Protein AF-A0A969BWZ0-F1 (afdb_monomer)

pLDDT: mean 83.87, std 16.16, range [35.38, 98.25]

Secondary structure (DSSP, 8-state):
-----EEE-TTS-EEE-------HHHHHHHHHHHHHHHHHHHHHHHHHHHHHHHHHHHT--HHHHHHHHHT-HHHHHHHHHHHHHHHHHHHHHHHTTSS----HHHHHHHHHHHHHHHHS-GGGHHHHH-TTEEEEEEEEE--SSSSPEEEEEEEETTEEEEE-----HHHHHHHHHHHHHTTT----SSS-EEEEE--SGGGTT-EEEEEETTSSSSSEEEEEE--------

Foldseek 3Di:
DFDWDWDADPVGDTDTDGDDDDPPVVVVVVVVVVVVVVVLLVVLLVQLLVVLVVVLVVDDDPVLVVVLLVVDPVNLVVSLVVSLVSLVVQCVCCVVVNGPHADPVSSVVSSVQNSCLSFNLHLCQVVLVDPFFFKKKWDFDDDPPDPTFIWIWTQGPVGIDTDPTGDDLVSNQVSQQSQCVVVVDHDDAVRQWDWGAGCGHSQHRWIKTKGAPPRDPPGIIMMIGGDDPDPDD

Nearest PDB structures (foldseek):
  8rjf-assembly1_C  TM=7.638E-01  e=3.708E-09  Caulobacter vibrioides NA1000
  3jc8-assembly1_Bf  TM=4.809E-01  e=3.319E-03  Myxococcus xanthus DK 1622

Sequence (233 aa):
MFKDFTQTDCNGHTRAGIVARDDTTSLVLARDARHQEMLRSQDLKDEARRRLSELLQQSQTADEVRALEAGSPETQARVRKQAEGVVKGLQQRGLTGLGPVISDELAEQLVAHVLDWQFGTGPLEPLFRESDVEDIIVNSAASPHSEPQIEVWTYRQSGKRREDIAITPDDVREIVNRNAALQGRALNTTSPLLNAQMRFGQAAGSRINAVLNPACDPEISVTIRIHRPVAAR

Structure (mmCIF, N/CA/C/O backbone):
data_AF-A0A969BWZ0-F1
#
_entry.id   AF-A0A969BWZ0-F1
#
loop_
_atom_site.group_PDB
_atom_site.id
_atom_site.type_symbol
_atom_site.label_atom_id
_atom_site.label_alt_id
_atom_site.label_comp_id
_atom_site.label_asym_id
_atom_site.label_entity_id
_atom_site.label_seq_id
_atom_site.pdbx_PDB_ins_code
_atom_site.Cartn_x
_atom_site.Cartn_y
_atom_site.Cartn_z
_atom_site.occupancy
_atom_site.B_iso_or_equiv
_atom_site.auth_seq_id
_atom_site.auth_comp_id
_atom_site.auth_asym_id
_atom_site.auth_atom_id
_atom_site.pdbx_PDB_model_num
ATOM 1 N N . MET A 1 1 ? -14.639 44.045 -10.680 1.00 42.75 1 MET A N 1
ATOM 2 C CA . MET A 1 1 ? -14.835 45.494 -10.914 1.00 42.75 1 MET A CA 1
ATOM 3 C C . MET A 1 1 ? -13.626 46.000 -11.692 1.00 42.75 1 MET A C 1
ATOM 5 O O . MET A 1 1 ? -12.557 46.142 -11.105 1.00 42.75 1 MET A O 1
ATOM 9 N N . PHE A 1 2 ? -13.765 46.108 -13.014 1.00 35.38 2 PHE A N 1
ATOM 10 C CA . PHE A 1 2 ? -12.701 46.505 -13.944 1.00 35.38 2 PHE A CA 1
ATOM 11 C C . PHE A 1 2 ? -12.453 48.019 -13.837 1.00 35.38 2 PHE A C 1
ATOM 13 O O . PHE A 1 2 ? -13.393 48.770 -13.581 1.00 35.38 2 PHE A O 1
ATOM 20 N N . LYS A 1 3 ? -11.203 48.468 -13.977 1.00 45.81 3 LYS A N 1
ATOM 21 C CA . LYS A 1 3 ? -10.878 49.884 -14.198 1.00 45.81 3 LYS A CA 1
ATOM 22 C C . LYS A 1 3 ? -10.251 49.982 -15.579 1.00 45.81 3 LYS A C 1
ATOM 24 O O . LYS A 1 3 ? -9.190 49.402 -15.790 1.00 45.81 3 LYS A O 1
ATOM 29 N N . ASP A 1 4 ? -10.905 50.704 -16.476 1.00 37.03 4 ASP A N 1
ATOM 30 C CA . ASP A 1 4 ? -10.357 51.005 -17.791 1.00 37.03 4 ASP A CA 1
ATOM 31 C C . ASP A 1 4 ? -9.292 52.095 -17.655 1.00 37.03 4 ASP A C 1
ATOM 33 O O . ASP A 1 4 ? -9.500 53.102 -16.971 1.00 37.03 4 ASP A O 1
ATOM 37 N N . PHE A 1 5 ? -8.142 51.894 -18.295 1.00 48.16 5 PHE A N 1
ATOM 38 C CA . PHE A 1 5 ? -7.135 52.935 -18.451 1.00 48.16 5 PHE A CA 1
ATOM 39 C C . PHE A 1 5 ? -6.790 53.067 -19.931 1.00 48.16 5 PHE A C 1
ATOM 41 O O . PHE A 1 5 ? -6.429 52.092 -20.590 1.00 48.16 5 PHE A O 1
ATOM 48 N N . THR A 1 6 ? -6.920 54.279 -20.460 1.00 44.25 6 THR A N 1
ATOM 49 C CA . THR A 1 6 ? -6.548 54.612 -21.835 1.00 44.25 6 THR A CA 1
ATOM 50 C C . THR A 1 6 ? -5.229 55.365 -21.811 1.00 44.25 6 THR A C 1
ATOM 52 O O . THR A 1 6 ? -5.152 56.447 -21.229 1.00 44.25 6 THR A O 1
ATOM 55 N N . GLN A 1 7 ? -4.199 54.813 -22.448 1.00 51.31 7 GLN A N 1
ATOM 56 C CA . GLN A 1 7 ? -2.945 55.519 -22.690 1.00 51.31 7 GLN A CA 1
ATOM 57 C C . GLN A 1 7 ? -2.830 55.801 -24.190 1.00 51.31 7 GLN A C 1
ATOM 59 O O . GLN A 1 7 ? -2.996 54.900 -25.015 1.00 51.31 7 GLN A O 1
ATOM 64 N N . THR A 1 8 ? -2.600 57.067 -24.528 1.00 45.88 8 THR A N 1
ATOM 65 C CA . THR A 1 8 ? -2.415 57.532 -25.907 1.00 45.88 8 THR A CA 1
ATOM 66 C C . THR A 1 8 ? -0.926 57.739 -26.138 1.00 45.88 8 THR A C 1
ATOM 68 O O . THR A 1 8 ? -0.270 58.406 -25.335 1.00 45.88 8 THR A O 1
ATOM 71 N N . ASP A 1 9 ? -0.386 57.148 -27.201 1.00 50.44 9 ASP A N 1
ATOM 72 C CA . ASP A 1 9 ? 1.004 57.372 -27.592 1.00 50.44 9 ASP A CA 1
ATOM 73 C C . ASP A 1 9 ? 1.180 58.697 -28.359 1.00 50.44 9 ASP A C 1
ATOM 75 O O . ASP A 1 9 ? 0.221 59.356 -28.765 1.00 50.44 9 ASP A O 1
ATOM 79 N N . CYS A 1 10 ? 2.432 59.115 -28.547 1.00 50.84 10 CYS A N 1
ATOM 80 C CA . CYS A 1 10 ? 2.803 60.376 -29.198 1.00 50.84 10 CYS A CA 1
ATOM 81 C C . CYS A 1 10 ? 2.440 60.460 -30.696 1.00 50.84 10 CYS A C 1
ATOM 83 O O . CYS A 1 10 ? 2.619 61.522 -31.290 1.00 50.84 10 CYS A O 1
ATOM 85 N N . ASN A 1 11 ? 1.883 59.392 -31.280 1.00 48.88 11 ASN A N 1
ATOM 86 C CA . ASN A 1 11 ? 1.368 59.347 -32.651 1.00 48.88 11 ASN A CA 1
ATOM 87 C C . ASN A 1 11 ? -0.174 59.333 -32.713 1.00 48.88 11 ASN A C 1
ATOM 89 O O . ASN A 1 11 ? -0.743 59.208 -33.795 1.00 48.88 11 ASN A O 1
ATOM 93 N N . GLY A 1 12 ? -0.861 59.496 -31.576 1.00 44.53 12 GLY A N 1
ATOM 94 C CA . GLY A 1 12 ? -2.318 59.629 -31.515 1.00 44.53 12 GLY A CA 1
ATOM 95 C C . GLY A 1 12 ? -3.088 58.307 -31.564 1.00 44.53 12 GLY A C 1
ATOM 96 O O . GLY A 1 12 ? -4.301 58.325 -31.773 1.00 44.53 12 GLY A O 1
ATOM 97 N N . HIS A 1 13 ? -2.433 57.162 -31.354 1.00 41.16 13 HIS A N 1
ATOM 98 C CA . HIS A 1 13 ? -3.107 55.869 -31.289 1.00 41.16 13 HIS A CA 1
ATOM 99 C C . HIS A 1 13 ? -3.436 55.499 -29.834 1.00 41.16 13 HIS A C 1
ATOM 101 O O . HIS A 1 13 ? -2.567 55.448 -28.963 1.00 41.16 13 HIS A O 1
ATOM 107 N N . THR A 1 14 ? -4.712 55.221 -29.555 1.00 41.03 14 THR A N 1
ATOM 108 C CA . THR A 1 14 ? -5.175 54.743 -28.242 1.00 41.03 14 THR A CA 1
ATOM 109 C C . THR A 1 14 ? -5.304 53.219 -28.269 1.00 41.03 14 THR A C 1
ATOM 111 O O . THR A 1 14 ? -6.103 52.677 -29.033 1.00 41.03 14 THR A O 1
ATOM 114 N N . ARG A 1 15 ? -4.544 52.506 -27.427 1.00 44.62 15 ARG A N 1
ATOM 115 C CA . ARG A 1 15 ? -4.733 51.064 -27.181 1.00 44.62 15 ARG A CA 1
ATOM 116 C C . ARG A 1 15 ? -5.380 50.859 -25.813 1.00 44.62 15 ARG A C 1
ATOM 118 O O . ARG A 1 15 ? -4.826 51.272 -24.800 1.00 44.62 15 ARG A O 1
ATOM 125 N N . ALA A 1 16 ? -6.538 50.201 -25.787 1.00 42.34 16 ALA A N 1
ATOM 126 C CA . ALA A 1 16 ? -7.160 49.734 -24.552 1.00 42.34 16 ALA A CA 1
ATOM 127 C C . ALA A 1 16 ? -6.459 48.444 -24.097 1.00 42.34 16 ALA A C 1
ATOM 129 O O . ALA A 1 16 ? -6.555 47.412 -24.760 1.00 42.34 16 ALA A O 1
ATOM 130 N N . GLY A 1 17 ? -5.712 48.514 -22.996 1.00 43.66 17 GLY A N 1
ATOM 131 C CA . GLY A 1 17 ? -5.130 47.345 -22.343 1.00 43.66 17 GLY A CA 1
ATOM 132 C C . GLY A 1 17 ? -6.022 46.884 -21.196 1.00 43.66 17 GLY A C 1
ATOM 133 O O . GLY A 1 17 ? -6.263 47.646 -20.264 1.00 43.66 17 GLY A O 1
ATOM 134 N N . ILE A 1 18 ? -6.492 45.637 -21.244 1.00 46.12 18 ILE A N 1
ATOM 135 C CA . ILE A 1 18 ? -7.135 44.979 -20.102 1.00 46.12 18 ILE A CA 1
ATOM 136 C C . ILE A 1 18 ? -6.024 44.295 -19.303 1.00 46.12 18 ILE A C 1
ATOM 138 O O . ILE A 1 18 ? -5.436 43.322 -19.771 1.00 46.12 18 ILE A O 1
ATOM 142 N N . VAL A 1 19 ? -5.721 44.793 -18.103 1.00 45.88 19 VAL A N 1
ATOM 143 C CA . VAL A 1 19 ? -4.878 44.064 -17.145 1.00 45.88 19 VAL A CA 1
ATOM 144 C C . VAL A 1 19 ? -5.779 43.076 -16.406 1.00 45.88 19 VAL A C 1
ATOM 146 O O . VAL A 1 19 ? -6.652 43.483 -15.635 1.00 45.88 19 VAL A O 1
ATOM 149 N N . ALA A 1 20 ? -5.601 41.779 -16.667 1.00 44.78 20 ALA A N 1
ATOM 150 C CA . ALA A 1 20 ? -6.205 40.724 -15.860 1.00 44.78 20 ALA A CA 1
ATOM 151 C C . ALA A 1 20 ? -5.699 40.867 -14.415 1.00 44.78 20 ALA A C 1
ATOM 153 O O . ALA A 1 20 ? -4.496 40.966 -14.189 1.00 44.78 20 ALA A O 1
ATOM 154 N N . ARG A 1 21 ? -6.612 40.937 -13.439 1.00 49.28 21 ARG A N 1
ATOM 155 C CA . ARG A 1 21 ? -6.234 40.873 -12.021 1.00 49.28 21 ARG A CA 1
ATOM 156 C C . ARG A 1 21 ? -5.670 39.483 -11.728 1.00 49.28 21 ARG A C 1
ATOM 158 O O . ARG A 1 21 ? -6.202 38.500 -12.228 1.00 49.28 21 ARG A O 1
ATOM 165 N N . ASP A 1 22 ? -4.610 39.443 -10.931 1.00 49.38 22 ASP A N 1
ATOM 166 C CA . ASP A 1 22 ? -3.853 38.251 -10.549 1.00 49.38 22 ASP A CA 1
ATOM 167 C C . ASP A 1 22 ? -4.728 37.140 -9.927 1.00 49.38 22 ASP A C 1
ATOM 169 O O . ASP A 1 22 ? -4.946 37.093 -8.717 1.00 49.38 22 ASP A O 1
ATOM 173 N N . ASP A 1 23 ? -5.191 36.197 -10.752 1.00 54.78 23 ASP A N 1
ATOM 174 C CA . ASP A 1 23 ? -5.847 34.952 -10.312 1.00 54.78 23 ASP A CA 1
ATOM 175 C C . ASP A 1 23 ? -4.840 33.928 -9.738 1.00 54.78 23 ASP A C 1
ATOM 177 O O . ASP A 1 23 ? -5.221 32.938 -9.106 1.00 54.78 23 ASP A O 1
ATOM 181 N N . THR A 1 24 ? -3.536 34.164 -9.904 1.00 55.81 24 THR A N 1
ATOM 182 C CA . THR A 1 24 ? -2.443 33.263 -9.502 1.00 55.81 24 THR A CA 1
ATOM 183 C C . THR A 1 24 ? -2.357 33.050 -7.992 1.00 55.81 24 THR A C 1
ATOM 185 O O . THR A 1 24 ? -2.138 31.923 -7.552 1.00 55.81 24 THR A O 1
ATOM 188 N N . THR A 1 25 ? -2.599 34.077 -7.173 1.00 57.62 25 THR A N 1
ATOM 189 C CA . THR A 1 25 ? -2.553 33.954 -5.703 1.00 57.62 25 THR A CA 1
ATOM 190 C C . THR A 1 25 ? -3.647 33.028 -5.169 1.00 57.62 25 THR A C 1
ATOM 192 O O . THR A 1 25 ? -3.403 32.245 -4.254 1.00 57.62 25 THR A O 1
ATOM 195 N N . SER A 1 26 ? -4.841 33.065 -5.767 1.00 62.47 26 SER A N 1
ATOM 196 C CA . SER A 1 26 ? -5.963 32.214 -5.350 1.00 62.47 26 SER A CA 1
ATOM 197 C C . SER A 1 26 ? -5.712 30.729 -5.644 1.00 62.47 26 SER A C 1
ATOM 199 O O . SER A 1 26 ? -6.019 29.868 -4.818 1.00 62.47 26 SER A O 1
ATOM 201 N N . LEU A 1 27 ? -5.070 30.431 -6.778 1.00 61.34 27 LEU A N 1
ATOM 202 C CA . LEU A 1 27 ? -4.704 29.073 -7.184 1.00 61.34 27 LEU A CA 1
ATOM 203 C C . LEU A 1 27 ? -3.576 28.492 -6.323 1.00 61.34 27 LEU A C 1
ATOM 205 O O . LEU A 1 27 ? -3.624 27.311 -5.978 1.00 61.34 27 LEU A O 1
ATOM 209 N N . VAL A 1 28 ? -2.589 29.311 -5.949 1.00 64.25 28 VAL A N 1
ATOM 210 C CA . VAL A 1 28 ? -1.483 28.894 -5.070 1.00 64.25 28 VAL A CA 1
ATOM 211 C C . VAL A 1 28 ? -1.999 28.582 -3.665 1.00 64.25 28 VAL A C 1
ATOM 213 O O . VAL A 1 28 ? -1.764 27.486 -3.171 1.00 64.25 28 VAL A O 1
ATOM 216 N N . LEU A 1 29 ? -2.808 29.463 -3.067 1.00 66.75 29 LEU A N 1
ATOM 217 C CA . LEU A 1 29 ? -3.381 29.229 -1.734 1.00 66.75 29 LEU A CA 1
ATOM 218 C C . LEU A 1 29 ? -4.291 27.991 -1.689 1.00 66.75 29 LEU A C 1
ATOM 220 O O . LEU A 1 29 ? -4.246 27.220 -0.731 1.00 66.75 29 LEU A O 1
ATOM 224 N N . ALA A 1 30 ? -5.099 27.766 -2.731 1.00 67.75 30 ALA A N 1
ATOM 225 C CA . ALA A 1 30 ? -5.943 26.575 -2.827 1.00 67.75 30 ALA A CA 1
ATOM 226 C C . ALA A 1 30 ? -5.118 25.284 -2.971 1.00 67.75 30 ALA A C 1
ATOM 228 O O . ALA A 1 30 ? -5.479 24.248 -2.408 1.00 67.75 30 ALA A O 1
ATOM 229 N N . ARG A 1 31 ? -4.004 25.339 -3.712 1.00 65.88 31 ARG A N 1
ATOM 230 C CA . ARG A 1 31 ? -3.056 24.227 -3.839 1.00 65.88 31 ARG A CA 1
ATOM 231 C C . ARG A 1 31 ? -2.371 23.932 -2.504 1.00 65.88 31 ARG A C 1
ATOM 233 O O . ARG A 1 31 ? -2.306 22.767 -2.122 1.00 65.88 31 ARG A O 1
ATOM 240 N N . ASP A 1 32 ? -1.924 24.959 -1.792 1.00 68.25 32 ASP A N 1
ATOM 241 C CA . ASP A 1 32 ? -1.241 24.811 -0.505 1.00 68.25 32 ASP A CA 1
ATOM 242 C C . ASP A 1 32 ? -2.178 24.242 0.566 1.00 68.25 32 ASP A C 1
ATOM 244 O O . ASP A 1 32 ? -1.797 23.329 1.294 1.00 68.25 32 ASP A O 1
ATOM 248 N N . ALA A 1 33 ? -3.435 24.693 0.611 1.00 74.00 33 ALA A N 1
ATOM 249 C CA . ALA A 1 33 ? -4.439 24.152 1.527 1.00 74.00 33 ALA A CA 1
ATOM 250 C C . ALA A 1 33 ? -4.738 22.668 1.254 1.00 74.00 33 ALA A C 1
ATOM 252 O O . ALA A 1 33 ? -4.783 21.869 2.186 1.00 74.00 33 ALA A O 1
ATOM 253 N N . ARG A 1 34 ? -4.889 22.274 -0.020 1.00 71.31 34 ARG A N 1
ATOM 254 C CA . ARG A 1 34 ? -5.073 20.859 -0.398 1.00 71.31 34 ARG A CA 1
ATOM 255 C C . ARG A 1 34 ? -3.865 20.009 -0.030 1.00 71.31 34 ARG A C 1
ATOM 257 O O . ARG A 1 34 ? -4.035 18.899 0.458 1.00 71.31 34 ARG A O 1
ATOM 264 N N . HIS A 1 35 ? -2.661 20.531 -0.248 1.00 72.00 35 HIS A N 1
ATOM 265 C CA . HIS A 1 35 ? -1.431 19.845 0.124 1.00 72.00 35 HIS A CA 1
ATOM 266 C C . HIS A 1 35 ? -1.335 19.659 1.644 1.00 72.00 35 HIS A C 1
ATOM 268 O O . HIS A 1 35 ? -1.034 18.566 2.109 1.00 72.00 35 HIS A O 1
ATOM 274 N N . GLN A 1 36 ? -1.665 20.685 2.433 1.00 72.88 36 GLN A N 1
ATOM 275 C CA . GLN A 1 36 ? -1.708 20.578 3.894 1.00 72.88 36 GLN A CA 1
ATOM 276 C C . GLN A 1 36 ? -2.756 19.573 4.380 1.00 72.88 36 GLN A C 1
ATOM 278 O O . GLN A 1 36 ? -2.488 18.810 5.304 1.00 72.88 36 GLN A O 1
ATOM 283 N N . GLU A 1 37 ? -3.935 19.551 3.761 1.00 77.94 37 GLU A N 1
ATOM 284 C CA . GLU A 1 37 ? -4.985 18.585 4.088 1.00 77.94 37 GLU A CA 1
ATOM 285 C C . GLU A 1 37 ? -4.547 17.148 3.768 1.00 77.94 37 GLU A C 1
ATOM 287 O O . GLU A 1 37 ? -4.742 16.235 4.570 1.00 77.94 37 GLU A O 1
ATOM 292 N N . MET A 1 38 ? -3.882 16.956 2.627 1.00 74.50 38 MET A N 1
ATOM 293 C CA . MET A 1 38 ? -3.310 15.673 2.222 1.00 74.50 38 MET A CA 1
ATOM 294 C C . MET A 1 38 ? -2.243 15.191 3.209 1.00 74.50 38 MET A C 1
ATOM 296 O O . MET A 1 38 ? -2.304 14.042 3.641 1.00 74.50 38 MET A O 1
ATOM 300 N N . LEU A 1 39 ? -1.318 16.068 3.613 1.00 77.31 39 LEU A N 1
ATOM 301 C CA . LEU A 1 39 ? -0.299 15.749 4.617 1.00 77.31 39 LEU A CA 1
ATOM 302 C C . LEU A 1 39 ? -0.936 15.344 5.951 1.00 77.31 39 LEU A C 1
ATOM 304 O O . LEU A 1 39 ? -0.593 14.303 6.496 1.00 77.31 39 LEU A O 1
ATOM 308 N N . ARG A 1 40 ? -1.941 16.091 6.431 1.00 83.06 40 ARG A N 1
ATOM 309 C CA . ARG A 1 40 ? -2.673 15.737 7.662 1.00 83.06 40 ARG A CA 1
ATOM 310 C C . ARG A 1 40 ? -3.366 14.382 7.563 1.00 83.06 40 ARG A C 1
ATOM 312 O O . ARG A 1 40 ? -3.352 13.613 8.522 1.00 83.06 40 ARG A O 1
ATOM 319 N N . SER A 1 41 ? -3.995 14.095 6.422 1.00 84.56 41 SER A N 1
ATOM 320 C CA . SER A 1 41 ? -4.630 12.797 6.176 1.00 84.56 41 SER A CA 1
ATOM 321 C C . SER A 1 41 ? -3.601 11.668 6.197 1.00 84.56 41 SER A C 1
ATOM 323 O O . SER A 1 41 ? -3.870 10.603 6.755 1.00 84.56 41 SER A O 1
ATOM 325 N N . GLN A 1 42 ? -2.417 11.907 5.632 1.00 84.88 42 GLN A N 1
ATOM 326 C CA . GLN A 1 42 ? -1.334 10.935 5.607 1.00 84.88 42 GLN A CA 1
ATOM 327 C C . GLN A 1 42 ? -0.750 10.687 7.003 1.00 84.88 42 GLN A C 1
ATOM 329 O O . GLN A 1 42 ? -0.673 9.536 7.424 1.00 84.88 42 GLN A O 1
ATOM 334 N N . ASP A 1 43 ? -0.476 11.742 7.772 1.00 88.94 43 ASP A N 1
ATOM 33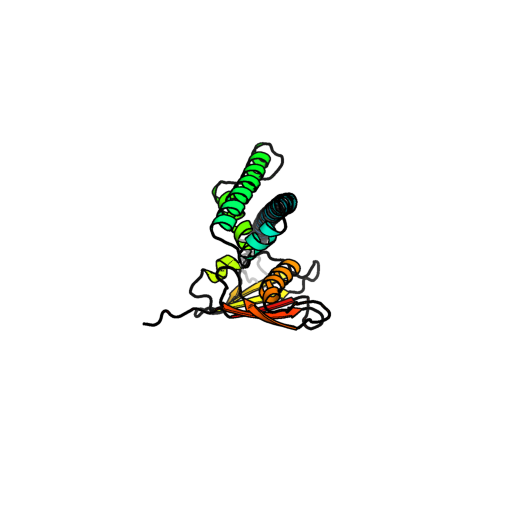5 C CA . ASP A 1 43 ? 0.017 11.630 9.151 1.00 88.94 43 ASP A CA 1
ATOM 336 C C . ASP A 1 43 ? -0.927 10.793 10.031 1.00 88.94 43 ASP A C 1
ATOM 338 O O . ASP A 1 43 ? -0.491 9.993 10.864 1.00 88.94 43 ASP A O 1
ATOM 342 N N . LEU A 1 44 ? -2.241 10.951 9.834 1.00 90.94 44 LEU A N 1
ATOM 343 C CA . LEU A 1 44 ? -3.257 10.169 10.539 1.00 90.94 44 LEU A CA 1
ATOM 344 C C . LEU A 1 44 ? -3.240 8.690 10.147 1.00 90.94 44 LEU A C 1
ATOM 346 O O . LEU A 1 44 ? -3.365 7.829 11.022 1.00 90.94 44 LEU A O 1
ATOM 350 N N . LYS A 1 45 ? -3.090 8.391 8.854 1.00 91.75 45 LYS A N 1
ATOM 351 C CA . LYS A 1 45 ? -2.971 7.018 8.343 1.00 91.75 45 LYS A CA 1
ATOM 352 C C . LYS A 1 45 ? -1.730 6.330 8.905 1.00 91.75 45 LYS A C 1
ATOM 354 O O . LYS A 1 45 ? -1.835 5.209 9.407 1.00 91.75 45 LYS A O 1
ATOM 359 N N . ASP A 1 46 ? -0.598 7.026 8.905 1.00 91.06 46 ASP A N 1
ATOM 360 C CA . ASP A 1 46 ? 0.675 6.504 9.400 1.00 91.06 46 ASP A CA 1
ATOM 361 C C . ASP A 1 46 ? 0.651 6.281 10.919 1.00 91.06 46 ASP A C 1
ATOM 363 O O . ASP A 1 46 ? 1.096 5.238 11.404 1.00 91.06 46 ASP A O 1
ATOM 367 N N . GLU A 1 47 ? 0.054 7.199 11.687 1.00 92.94 47 GLU A N 1
ATOM 368 C CA . GLU A 1 47 ? -0.167 7.020 13.129 1.00 92.94 47 GLU A CA 1
ATOM 369 C C . GLU A 1 47 ? -1.104 5.839 13.426 1.00 92.94 47 GLU A C 1
ATOM 371 O O . GLU A 1 47 ? -0.822 5.037 14.322 1.00 92.94 47 GLU A O 1
ATOM 376 N N . ALA A 1 48 ? -2.207 5.694 12.683 1.00 92.31 48 ALA A N 1
ATOM 377 C CA . ALA A 1 48 ? -3.136 4.578 12.860 1.00 92.31 48 ALA A CA 1
ATOM 378 C C . ALA A 1 48 ? -2.464 3.228 12.554 1.00 92.31 48 ALA A C 1
ATOM 380 O O . ALA A 1 48 ? -2.598 2.281 13.336 1.00 92.31 48 ALA A O 1
ATOM 381 N N . ARG A 1 49 ? -1.686 3.156 11.465 1.00 93.31 49 ARG A N 1
ATOM 382 C CA . ARG A 1 49 ? -0.890 1.978 11.094 1.00 93.31 49 ARG A CA 1
ATOM 383 C C . ARG A 1 49 ? 0.127 1.633 12.176 1.00 93.31 49 ARG A C 1
ATOM 385 O O . ARG A 1 49 ? 0.160 0.489 12.619 1.00 93.31 49 ARG A O 1
ATOM 392 N N . ARG A 1 50 ? 0.929 2.604 12.627 1.00 93.31 50 ARG A N 1
ATOM 393 C CA . ARG A 1 50 ? 1.948 2.403 13.672 1.00 93.31 50 ARG A CA 1
ATOM 394 C C . ARG A 1 50 ? 1.334 1.823 14.945 1.00 93.31 50 ARG A C 1
ATOM 396 O O . ARG A 1 50 ? 1.805 0.800 15.434 1.00 93.31 50 ARG A O 1
ATOM 403 N N . ARG A 1 51 ? 0.245 2.420 15.435 1.00 93.12 51 ARG A N 1
ATOM 404 C CA . ARG A 1 51 ? -0.446 1.952 16.646 1.00 93.12 51 ARG A CA 1
ATOM 405 C C . ARG A 1 51 ? -1.003 0.543 16.508 1.00 93.12 51 ARG A C 1
ATOM 407 O O . ARG A 1 51 ? -0.900 -0.234 17.455 1.00 93.12 51 ARG A O 1
ATOM 414 N N . LEU A 1 52 ? -1.601 0.198 15.363 1.00 91.56 52 LEU A N 1
ATOM 415 C CA . LEU A 1 52 ? -2.069 -1.173 15.167 1.00 91.56 52 LEU A CA 1
ATOM 416 C C . LEU A 1 52 ? -0.889 -2.148 15.163 1.00 91.56 52 LEU A C 1
ATOM 418 O O . LEU A 1 52 ? -0.959 -3.164 15.846 1.00 91.56 52 LEU A O 1
ATOM 422 N N . SER A 1 53 ? 0.190 -1.833 14.445 1.00 89.75 53 SER A N 1
ATOM 423 C CA . SER A 1 53 ? 1.393 -2.670 14.411 1.00 89.75 53 SER A CA 1
ATOM 424 C C . SER A 1 53 ? 1.958 -2.915 15.812 1.00 89.75 53 SER A C 1
ATOM 426 O O . SER A 1 53 ? 2.263 -4.056 16.149 1.00 89.75 53 SER A O 1
ATOM 428 N N . GLU A 1 54 ? 2.031 -1.883 16.656 1.00 90.81 54 GLU A N 1
ATOM 429 C CA . GLU A 1 54 ? 2.468 -1.999 18.055 1.00 90.81 54 GLU A CA 1
ATOM 430 C C . GLU A 1 54 ? 1.547 -2.913 18.879 1.00 90.81 54 GLU A C 1
ATOM 432 O O . GLU A 1 54 ? 2.025 -3.806 19.580 1.00 90.81 54 GLU A O 1
ATOM 437 N N . LEU A 1 55 ? 0.225 -2.739 18.770 1.00 88.50 55 LEU A N 1
ATOM 438 C CA . LEU A 1 55 ? -0.748 -3.589 19.469 1.00 88.50 55 LEU A CA 1
ATOM 439 C C . LEU A 1 55 ? -0.675 -5.046 19.019 1.00 88.50 55 LEU A C 1
ATOM 441 O O . LEU A 1 55 ? -0.790 -5.963 19.839 1.00 88.50 55 LEU A O 1
ATOM 445 N N . LEU A 1 56 ? -0.499 -5.259 17.715 1.00 87.00 56 LEU A N 1
ATOM 446 C CA . LEU A 1 56 ? -0.350 -6.585 17.151 1.00 87.00 56 LEU A CA 1
ATOM 447 C C . LEU A 1 56 ? 0.919 -7.227 17.692 1.00 87.00 56 LEU A C 1
ATOM 449 O O . LEU A 1 56 ? 0.802 -8.312 18.238 1.00 87.00 56 LEU A O 1
ATOM 453 N N . GLN A 1 57 ? 2.076 -6.560 17.638 1.00 84.50 57 GLN A N 1
ATOM 454 C CA . GLN A 1 57 ? 3.358 -7.084 18.134 1.00 84.50 57 GLN A CA 1
ATOM 455 C C . GLN A 1 57 ? 3.324 -7.478 19.615 1.00 84.50 57 GLN A C 1
ATOM 457 O O . GLN A 1 57 ? 3.876 -8.510 19.985 1.00 84.50 57 GLN A O 1
ATOM 462 N N . GLN A 1 58 ? 2.651 -6.694 20.460 1.00 82.56 58 GLN A N 1
ATOM 463 C CA . GLN A 1 58 ? 2.535 -6.976 21.897 1.00 82.56 58 GLN A CA 1
ATOM 464 C C . GLN A 1 58 ? 1.720 -8.238 22.209 1.00 82.56 58 GLN A C 1
ATOM 466 O O . GLN A 1 58 ? 1.834 -8.784 23.304 1.00 82.56 58 GLN A O 1
ATOM 471 N N . SER A 1 59 ? 0.896 -8.693 21.264 1.00 69.00 59 SER A N 1
ATOM 472 C CA . SER A 1 59 ? -0.096 -9.739 21.499 1.00 69.00 59 SER A CA 1
ATOM 473 C C . SER A 1 59 ? 0.262 -11.098 20.890 1.00 69.00 59 SER A C 1
ATOM 475 O O . SER A 1 59 ? -0.543 -12.002 21.049 1.00 69.00 59 SER A O 1
ATOM 477 N N . GLN A 1 60 ? 1.391 -11.271 20.177 1.00 72.44 60 GLN A N 1
ATOM 478 C CA . GLN A 1 60 ? 1.587 -12.469 19.333 1.00 72.44 60 GLN A CA 1
ATOM 479 C C . GLN A 1 60 ? 2.370 -13.597 20.005 1.00 72.44 60 GLN A C 1
ATOM 481 O O . GLN A 1 60 ? 3.560 -13.488 20.303 1.00 72.44 60 GLN A O 1
ATOM 486 N N . THR A 1 61 ? 1.713 -14.745 20.106 1.00 73.81 61 THR A N 1
ATOM 487 C CA . THR A 1 61 ? 2.345 -16.070 20.133 1.00 73.81 61 THR A CA 1
ATOM 488 C C . THR A 1 61 ? 2.677 -16.549 18.709 1.00 73.81 61 THR A C 1
ATOM 490 O O . THR A 1 61 ? 2.128 -16.040 17.733 1.00 73.81 61 THR A O 1
ATOM 493 N N . ALA A 1 62 ? 3.560 -17.547 18.550 1.00 69.75 62 ALA A N 1
ATOM 494 C CA . ALA A 1 62 ? 3.973 -18.053 17.228 1.00 69.75 62 ALA A CA 1
ATOM 495 C C . ALA A 1 62 ? 2.798 -18.532 16.345 1.00 69.75 62 ALA A C 1
ATOM 497 O O . ALA A 1 62 ? 2.821 -18.354 15.125 1.00 69.75 62 ALA A O 1
ATOM 498 N N . ASP A 1 63 ? 1.756 -19.099 16.957 1.00 67.75 63 ASP A N 1
ATOM 499 C CA . ASP A 1 63 ? 0.551 -19.549 16.253 1.00 67.75 63 ASP A CA 1
ATOM 500 C C . ASP A 1 63 ? -0.293 -18.373 15.743 1.00 67.75 63 ASP A C 1
ATOM 502 O O . ASP A 1 63 ? -0.900 -18.448 14.674 1.00 67.75 63 ASP A O 1
ATOM 506 N N . GLU A 1 64 ? -0.287 -17.248 16.457 1.00 72.94 64 GLU A N 1
ATOM 507 C CA . GLU A 1 64 ? -1.000 -16.045 16.035 1.00 72.94 64 GLU A CA 1
ATOM 508 C C . GLU A 1 64 ? -0.307 -15.335 14.883 1.00 72.94 64 GLU A C 1
ATOM 510 O O . GLU A 1 64 ? -1.002 -14.813 14.011 1.00 72.94 64 GLU A O 1
ATOM 515 N N . VAL A 1 65 ? 1.028 -15.373 14.830 1.00 74.62 65 VAL A N 1
ATOM 516 C CA . VAL A 1 65 ? 1.786 -14.893 13.665 1.00 74.62 65 VAL A CA 1
ATOM 517 C C . VAL A 1 65 ? 1.346 -15.651 12.415 1.00 74.62 65 VAL A C 1
ATOM 519 O O . VAL A 1 65 ? 0.950 -15.039 11.426 1.00 74.62 65 VAL A O 1
ATOM 522 N N . ARG A 1 66 ? 1.298 -16.988 12.481 1.00 71.56 66 ARG A N 1
ATOM 523 C CA . ARG A 1 66 ? 0.833 -17.813 11.355 1.00 71.56 66 ARG A CA 1
ATOM 524 C C . ARG A 1 66 ? -0.624 -17.549 10.992 1.00 71.56 66 ARG A C 1
ATOM 526 O O . ARG A 1 66 ? -0.963 -17.522 9.813 1.00 71.56 66 ARG A O 1
ATOM 533 N N . ALA A 1 67 ? -1.498 -17.359 11.979 1.00 75.00 67 ALA A N 1
ATOM 534 C CA . ALA A 1 67 ? -2.904 -17.050 11.722 1.00 75.00 67 ALA A CA 1
ATOM 535 C C . ALA A 1 67 ? -3.079 -15.686 11.028 1.00 75.00 67 ALA A C 1
ATOM 537 O O . ALA A 1 67 ? -3.929 -15.547 10.147 1.00 75.00 67 ALA A O 1
ATOM 538 N N . LEU A 1 68 ? -2.261 -14.694 11.398 1.00 76.81 68 LEU A N 1
ATOM 539 C CA . LEU A 1 68 ? -2.209 -13.383 10.746 1.00 76.81 68 LEU A CA 1
ATOM 540 C C . LEU A 1 68 ? -1.727 -13.493 9.302 1.00 76.81 68 LEU A C 1
ATOM 542 O O . LEU A 1 68 ? -2.359 -12.921 8.417 1.00 76.81 68 LEU A O 1
ATOM 546 N N . GLU A 1 69 ? -0.677 -14.275 9.054 1.00 75.31 69 GLU A N 1
ATOM 547 C CA . GLU A 1 69 ? -0.167 -14.546 7.704 1.00 75.31 69 GLU A CA 1
ATOM 548 C C . GLU A 1 69 ? -1.195 -15.272 6.827 1.00 75.31 69 GLU A C 1
ATOM 550 O O . GLU A 1 69 ? -1.335 -14.962 5.645 1.00 75.31 69 GLU A O 1
ATOM 555 N N . ALA A 1 70 ? -1.940 -16.219 7.405 1.00 76.69 70 ALA A N 1
ATOM 556 C CA . ALA A 1 70 ? -2.994 -16.948 6.707 1.00 76.69 70 ALA A CA 1
ATOM 557 C C . ALA A 1 70 ? -4.236 -16.084 6.427 1.00 76.69 70 ALA A C 1
ATOM 559 O O . ALA A 1 70 ? -5.016 -16.409 5.532 1.00 76.69 70 ALA A O 1
ATOM 560 N N . GLY A 1 71 ? -4.443 -15.005 7.190 1.00 79.12 71 GLY A N 1
ATOM 561 C CA . GLY A 1 71 ? -5.525 -14.049 6.966 1.00 79.12 71 GLY A CA 1
ATOM 562 C C . GLY A 1 71 ? -6.925 -14.660 7.066 1.00 79.12 71 GLY A C 1
ATOM 563 O O . GLY A 1 71 ? -7.803 -14.276 6.295 1.00 79.12 71 GLY A O 1
ATOM 564 N N . SER A 1 72 ? -7.147 -15.612 7.982 1.00 84.69 72 SER A N 1
ATOM 565 C CA . SER A 1 72 ? -8.458 -16.261 8.146 1.00 84.69 72 SER A CA 1
ATOM 566 C C . SER A 1 72 ? -9.577 -15.239 8.438 1.00 84.69 72 SER A C 1
ATOM 568 O O . SER A 1 72 ? -9.293 -14.193 9.032 1.00 84.69 72 SER A O 1
ATOM 570 N N . PRO A 1 73 ? -10.853 -15.512 8.091 1.00 86.69 73 PRO A N 1
ATOM 571 C CA . PRO A 1 73 ? -11.957 -14.586 8.368 1.00 86.69 73 PRO A CA 1
ATOM 572 C C . PRO A 1 73 ? -12.064 -14.182 9.847 1.00 86.69 73 PRO A C 1
ATOM 574 O O . PRO A 1 73 ? -12.317 -13.020 10.159 1.00 86.69 73 PRO A O 1
ATOM 577 N N . GLU A 1 74 ? -11.806 -15.117 10.763 1.00 87.62 74 GLU A N 1
ATOM 578 C CA . GLU A 1 74 ? -11.791 -14.858 12.207 1.00 87.62 74 GLU A CA 1
ATOM 579 C C . GLU A 1 74 ? -10.640 -13.927 12.602 1.00 87.62 74 GLU A C 1
ATOM 581 O O . GLU A 1 74 ? -10.830 -12.966 13.354 1.00 87.62 74 GLU A O 1
ATOM 586 N N . THR A 1 75 ? -9.446 -14.163 12.051 1.00 88.00 75 THR A N 1
ATOM 587 C CA . THR A 1 75 ? -8.284 -13.299 12.273 1.00 88.00 75 THR A CA 1
ATOM 588 C C . THR A 1 75 ? -8.530 -11.893 11.736 1.00 88.00 75 THR A C 1
ATOM 590 O O . THR A 1 75 ? -8.257 -10.922 12.439 1.00 88.00 75 THR A O 1
ATOM 593 N N . GLN A 1 76 ? -9.100 -11.764 10.537 1.00 88.94 76 GLN A N 1
ATOM 594 C CA . GLN A 1 76 ? -9.448 -10.467 9.958 1.00 88.94 76 GLN A CA 1
ATOM 595 C C . GLN A 1 76 ? -10.478 -9.720 10.812 1.00 88.94 76 GLN A C 1
ATOM 597 O O . GLN A 1 76 ? -10.312 -8.528 11.062 1.00 88.94 76 GLN A O 1
ATOM 602 N N . ALA A 1 77 ? -11.510 -10.407 11.313 1.00 90.69 77 ALA A N 1
ATOM 603 C CA . ALA A 1 77 ? -12.507 -9.810 12.202 1.00 90.69 77 ALA A CA 1
ATOM 604 C C . ALA A 1 77 ? -11.890 -9.330 13.528 1.00 90.69 77 ALA A C 1
ATOM 606 O O . ALA A 1 77 ? -12.204 -8.238 14.007 1.00 90.69 77 ALA A O 1
ATOM 607 N N . ARG A 1 78 ? -10.966 -10.110 14.103 1.00 91.06 78 ARG A N 1
ATOM 608 C CA . ARG A 1 78 ? -10.228 -9.730 15.316 1.00 91.06 78 ARG A CA 1
ATOM 609 C C . ARG A 1 78 ? -9.367 -8.488 15.091 1.00 91.06 78 ARG A C 1
ATOM 611 O O . ARG A 1 78 ? -9.450 -7.547 15.878 1.00 91.06 78 ARG A O 1
ATOM 618 N N . VAL A 1 79 ? -8.580 -8.468 14.015 1.00 91.94 79 VAL A N 1
ATOM 619 C CA . VAL A 1 79 ? -7.717 -7.325 13.681 1.00 91.94 79 VAL A CA 1
ATOM 620 C C . VAL A 1 79 ? -8.547 -6.086 13.354 1.00 91.94 79 VAL A C 1
ATOM 622 O O . VAL A 1 79 ? -8.203 -4.996 13.801 1.00 91.94 79 VAL A O 1
ATOM 625 N N . ARG A 1 80 ? -9.684 -6.237 12.666 1.00 94.88 80 ARG A N 1
ATOM 626 C CA . ARG A 1 80 ? -10.647 -5.146 12.447 1.00 94.88 80 ARG A CA 1
ATOM 627 C C . ARG A 1 80 ? -11.095 -4.522 13.761 1.00 94.88 80 ARG A C 1
ATOM 629 O O . ARG A 1 80 ? -10.997 -3.311 13.908 1.00 94.88 80 ARG A O 1
ATOM 636 N N . LYS A 1 81 ? -11.501 -5.336 14.737 1.00 94.62 81 LYS A N 1
ATOM 637 C CA . LYS A 1 81 ? -11.906 -4.841 16.060 1.00 94.62 81 LYS A CA 1
ATOM 638 C C . LYS A 1 81 ? -10.775 -4.083 16.769 1.00 94.62 81 LYS A C 1
ATOM 640 O O . LYS A 1 81 ? -11.025 -3.092 17.452 1.00 94.62 81 LYS A O 1
ATOM 645 N N . GLN A 1 82 ? -9.528 -4.533 16.618 1.00 94.00 82 GLN A N 1
ATOM 646 C CA . GLN A 1 82 ? -8.363 -3.823 17.158 1.00 94.00 82 GLN A CA 1
ATOM 647 C C . GLN A 1 82 ? -8.119 -2.492 16.433 1.00 94.00 82 GLN A C 1
ATOM 649 O O . GLN A 1 82 ? -7.901 -1.480 17.095 1.00 94.00 82 GLN A O 1
ATOM 654 N N . ALA A 1 83 ? -8.221 -2.468 15.102 1.00 95.00 83 ALA A N 1
ATOM 655 C CA . ALA A 1 83 ? -8.099 -1.254 14.298 1.00 95.00 83 ALA A CA 1
ATOM 656 C C . ALA A 1 83 ? -9.182 -0.221 14.655 1.00 95.00 83 ALA A C 1
ATOM 658 O O . ALA A 1 83 ? -8.868 0.946 14.876 1.00 95.00 83 ALA A O 1
ATOM 659 N N . GLU A 1 84 ? -10.437 -0.650 14.811 1.00 96.19 84 GLU A N 1
ATOM 660 C CA . GLU A 1 84 ? -11.538 0.193 15.299 1.00 96.19 84 GLU A CA 1
ATOM 661 C C . GLU A 1 84 ? -11.228 0.776 16.685 1.00 96.19 84 GLU A C 1
ATOM 663 O O . GLU A 1 84 ? -11.448 1.962 16.930 1.00 96.19 84 GLU A O 1
ATOM 668 N N . GLY A 1 85 ? -10.653 -0.027 17.587 1.00 96.06 85 GLY A N 1
ATOM 669 C CA . GLY A 1 85 ? -10.197 0.435 18.898 1.00 96.06 85 GLY A CA 1
ATOM 670 C C . GLY A 1 85 ? -9.109 1.512 18.817 1.00 96.06 85 GLY A C 1
ATOM 671 O O . GLY A 1 85 ? -9.194 2.522 19.519 1.00 96.06 85 GLY A O 1
ATOM 672 N N . VAL A 1 86 ? -8.117 1.332 17.937 1.00 95.44 86 VAL A N 1
ATOM 673 C CA . VAL A 1 86 ? -7.052 2.320 17.682 1.00 95.44 86 VAL A CA 1
ATOM 674 C C . VAL A 1 86 ? -7.642 3.632 17.184 1.00 95.44 86 VAL A C 1
ATOM 676 O O . VAL A 1 86 ? -7.355 4.689 17.749 1.00 95.44 86 VAL A O 1
ATOM 679 N N . VAL A 1 87 ? -8.484 3.570 16.153 1.00 95.50 87 VAL A N 1
ATOM 680 C CA . VAL A 1 87 ? -9.074 4.756 15.524 1.00 95.50 87 VAL A CA 1
ATOM 681 C C . VAL A 1 87 ? -10.000 5.485 16.493 1.00 95.50 87 VAL A C 1
ATOM 683 O O . VAL A 1 87 ? -9.913 6.706 16.608 1.00 95.50 87 VAL A O 1
ATOM 686 N N . LYS A 1 88 ? -10.795 4.762 17.287 1.00 95.38 88 LYS A N 1
ATOM 687 C CA . LYS A 1 88 ? -11.607 5.360 18.355 1.00 95.38 88 LYS A CA 1
ATOM 688 C C . LYS A 1 88 ? -10.748 6.093 19.388 1.00 95.38 88 LYS A C 1
ATOM 690 O O . LYS A 1 88 ? -11.116 7.174 19.845 1.00 95.38 88 LYS A O 1
ATOM 695 N N . GLY A 1 89 ? -9.583 5.544 19.734 1.00 94.31 89 GLY A N 1
ATOM 696 C CA . GLY A 1 89 ? -8.606 6.222 20.588 1.00 94.31 89 GLY A CA 1
ATOM 697 C C . GLY A 1 89 ? -8.070 7.516 19.964 1.00 94.31 89 GLY A C 1
ATOM 698 O O . GLY A 1 89 ? -7.911 8.517 20.663 1.00 94.31 89 GLY A O 1
ATOM 699 N N . LEU A 1 90 ? -7.836 7.532 18.648 1.00 93.56 90 LEU A N 1
ATOM 700 C CA . LEU A 1 90 ? -7.441 8.743 17.920 1.00 93.56 90 LEU A CA 1
ATOM 701 C C . LEU A 1 90 ? -8.567 9.786 17.883 1.00 93.56 90 LEU A C 1
ATOM 703 O O . LEU A 1 90 ? -8.304 10.953 18.167 1.00 93.56 90 LEU A O 1
ATOM 707 N N . GLN A 1 91 ? -9.814 9.375 17.631 1.00 94.19 91 GLN A N 1
ATOM 708 C CA . GLN A 1 91 ? -10.982 10.263 17.695 1.00 94.19 91 GLN A CA 1
ATOM 709 C C . GLN A 1 91 ? -11.096 10.931 19.073 1.00 94.19 91 GLN A C 1
ATOM 711 O O . GLN A 1 91 ? -11.231 12.150 19.167 1.00 94.19 91 GLN A O 1
ATOM 716 N N . GLN A 1 92 ? -10.965 10.156 20.155 1.00 93.50 92 GLN A N 1
ATOM 717 C CA . GLN A 1 92 ? -11.013 10.683 21.522 1.00 93.50 92 GLN A CA 1
ATOM 718 C C . GLN A 1 92 ? -9.899 11.698 21.804 1.00 93.50 92 GLN A C 1
ATOM 720 O O . GLN A 1 92 ? -10.157 12.719 22.437 1.00 93.50 92 GLN A O 1
ATOM 725 N N . ARG A 1 93 ? -8.677 11.461 21.309 1.00 92.81 93 ARG A N 1
ATOM 726 C CA . ARG A 1 93 ? -7.572 12.432 21.409 1.00 92.81 93 ARG A CA 1
ATOM 727 C C . ARG A 1 93 ? -7.870 13.728 20.658 1.00 92.81 93 ARG A C 1
ATOM 729 O O . ARG A 1 93 ? -7.518 14.797 21.147 1.00 92.81 93 ARG A O 1
ATOM 736 N N . GLY A 1 94 ? -8.520 13.640 19.500 1.00 90.88 94 GLY A N 1
ATOM 737 C CA . GLY A 1 94 ? -8.980 14.809 18.752 1.00 90.88 94 GLY A CA 1
ATOM 738 C C . GLY A 1 94 ? -9.965 15.658 19.555 1.00 90.88 94 GLY A C 1
ATOM 739 O O . GLY A 1 94 ? -9.810 16.873 19.651 1.00 90.88 94 GLY A O 1
ATOM 740 N N . LEU A 1 95 ? -10.927 15.012 20.221 1.00 91.25 95 LEU A N 1
ATOM 741 C CA . LEU A 1 95 ? -11.924 15.687 21.063 1.00 91.25 95 LEU A CA 1
ATOM 742 C C . LEU A 1 95 ? -11.324 16.353 22.312 1.00 91.25 95 LEU A C 1
ATOM 744 O O . LEU A 1 95 ? -11.888 17.322 22.814 1.00 91.25 95 LEU A O 1
ATOM 748 N N . THR A 1 96 ? -10.186 15.865 22.814 1.00 92.56 96 THR A N 1
ATOM 749 C CA . THR A 1 96 ? -9.473 16.457 23.961 1.00 92.56 96 THR A CA 1
ATOM 750 C C . THR A 1 96 ? -8.403 17.476 23.561 1.00 92.56 96 THR A C 1
ATOM 752 O O . THR A 1 96 ? -7.689 17.980 24.426 1.00 92.56 96 THR A O 1
ATOM 755 N N . GLY A 1 97 ? -8.278 17.799 22.267 1.00 89.06 97 GLY A N 1
ATOM 756 C CA . GLY A 1 97 ? -7.289 18.752 21.751 1.00 89.06 97 GLY A CA 1
ATOM 757 C C . GLY A 1 97 ? -5.861 18.202 21.651 1.00 89.06 97 GLY A C 1
ATOM 758 O O . GLY A 1 97 ? -4.927 18.964 21.420 1.00 89.06 97 GLY A O 1
ATOM 759 N N . LEU A 1 98 ? -5.671 16.886 21.801 1.00 87.31 98 LEU A N 1
ATOM 760 C CA . LEU A 1 98 ? -4.377 16.190 21.717 1.00 87.31 98 LEU A CA 1
ATOM 761 C C . LEU A 1 98 ? -4.106 15.583 20.324 1.00 87.31 98 LEU A C 1
ATOM 763 O O . LEU A 1 98 ? -3.279 14.671 20.181 1.00 87.31 98 LEU A O 1
ATOM 767 N N . GLY A 1 99 ? -4.836 16.049 19.309 1.00 87.75 99 GLY A N 1
ATOM 768 C CA . GLY A 1 99 ? -4.761 15.606 17.919 1.00 87.75 99 GLY A CA 1
ATOM 769 C C . GLY A 1 99 ? -5.811 16.297 17.038 1.00 87.75 99 GLY A C 1
ATOM 770 O O . GLY A 1 99 ? -6.594 17.106 17.539 1.00 87.75 99 GLY A O 1
ATOM 771 N N . PRO A 1 100 ? -5.839 15.998 15.730 1.00 88.69 100 PRO A N 1
ATOM 772 C CA . PRO A 1 100 ? -6.876 16.499 14.833 1.00 88.69 100 PRO A CA 1
ATOM 773 C C . PRO A 1 100 ? -8.236 15.863 15.150 1.00 88.69 100 PRO A C 1
ATOM 775 O O . PRO A 1 100 ? -8.315 14.725 15.614 1.00 88.69 100 PRO A O 1
ATOM 778 N N . VAL A 1 101 ? -9.315 16.595 14.872 1.00 90.50 101 VAL A N 1
ATOM 779 C CA . VAL A 1 101 ? -10.678 16.056 14.950 1.00 90.50 101 VAL A CA 1
ATOM 780 C C . VAL A 1 101 ? -10.889 15.100 13.779 1.00 90.50 101 VAL A C 1
ATOM 782 O O . VAL A 1 101 ? -10.634 15.452 12.631 1.00 90.50 101 VAL A O 1
ATOM 785 N N . ILE A 1 102 ? -11.354 13.892 14.082 1.00 92.81 102 ILE A N 1
ATOM 786 C CA . ILE A 1 102 ? -11.587 12.825 13.107 1.00 92.81 102 ILE A CA 1
ATOM 787 C C . ILE A 1 102 ? -13.096 12.578 13.050 1.00 92.81 102 ILE A C 1
ATOM 789 O O . ILE A 1 102 ? -13.689 12.211 14.068 1.00 92.81 102 ILE A O 1
ATOM 793 N N . SER A 1 103 ? -13.710 12.794 11.883 1.00 93.25 103 SER A N 1
ATOM 794 C CA . SER A 1 103 ? -15.123 12.461 11.659 1.00 93.25 103 SER A CA 1
ATOM 795 C C . SER A 1 103 ? -15.333 10.948 11.604 1.00 93.25 103 SER A C 1
ATOM 797 O O . SER A 1 103 ? -14.371 10.189 11.466 1.00 93.25 103 SER A O 1
ATOM 799 N N . ASP A 1 104 ? -16.582 10.500 11.692 1.00 93.69 104 ASP A N 1
ATOM 800 C CA . ASP A 1 104 ? -16.897 9.072 11.610 1.00 93.69 104 ASP A CA 1
ATOM 801 C C . ASP A 1 104 ? -16.559 8.499 10.224 1.00 93.69 104 ASP A C 1
ATOM 803 O O . ASP A 1 104 ? -15.993 7.412 10.124 1.00 93.69 104 ASP A O 1
ATOM 807 N N . GLU A 1 105 ? -16.761 9.269 9.152 1.00 93.44 105 GLU A N 1
ATOM 808 C CA . GLU A 1 105 ? -16.386 8.857 7.794 1.00 93.44 105 GLU A CA 1
ATOM 809 C C . GLU A 1 105 ? -14.867 8.705 7.647 1.00 93.44 105 GLU A C 1
ATOM 811 O O . GLU A 1 105 ? -14.383 7.739 7.053 1.00 93.44 105 GLU A O 1
ATOM 816 N N . LEU A 1 106 ? -14.087 9.640 8.205 1.00 92.31 106 LEU A N 1
ATOM 817 C CA . LEU A 1 106 ? -12.628 9.532 8.197 1.00 92.31 106 LEU A CA 1
ATOM 818 C C . LEU A 1 106 ? -12.159 8.364 9.073 1.00 92.31 106 LEU A C 1
ATOM 820 O O . LEU A 1 106 ? -11.200 7.681 8.719 1.00 92.31 106 LEU A O 1
ATOM 824 N N . ALA A 1 107 ? -12.835 8.097 10.190 1.00 94.00 107 ALA A N 1
ATOM 825 C CA . ALA A 1 107 ? -12.541 6.948 11.034 1.00 94.00 107 ALA A CA 1
ATOM 826 C C . ALA A 1 107 ? -12.727 5.626 10.273 1.00 94.00 107 ALA A C 1
ATOM 828 O O . ALA A 1 107 ? -11.834 4.777 10.295 1.00 94.00 107 ALA A O 1
ATOM 829 N N . GLU A 1 108 ? -13.828 5.469 9.536 1.00 94.75 108 GLU A N 1
ATOM 830 C CA . GLU A 1 108 ? -14.055 4.300 8.678 1.00 94.75 108 GLU A CA 1
ATOM 831 C C . GLU A 1 108 ? -12.968 4.154 7.605 1.00 94.75 108 GLU A C 1
ATOM 833 O O . GLU A 1 108 ? -12.446 3.055 7.393 1.00 94.75 108 GLU A O 1
ATOM 838 N N . GLN A 1 109 ? -12.559 5.261 6.975 1.00 93.00 109 GLN A N 1
ATOM 839 C CA . GLN A 1 109 ? -11.461 5.268 6.003 1.00 93.00 109 GLN A CA 1
ATOM 840 C C . GLN A 1 109 ? -10.124 4.858 6.629 1.00 93.00 109 GLN A C 1
ATOM 842 O O . GLN A 1 109 ? -9.368 4.114 6.005 1.00 93.00 109 GLN A O 1
ATOM 847 N N . LEU A 1 110 ? -9.824 5.299 7.855 1.00 94.69 110 LEU A N 1
ATOM 848 C CA . LEU A 1 110 ? -8.612 4.907 8.579 1.00 94.69 110 LEU A CA 1
ATOM 849 C C . LEU A 1 110 ? -8.625 3.415 8.923 1.00 94.69 110 LEU A C 1
ATOM 851 O O . LEU A 1 110 ? -7.621 2.734 8.714 1.00 94.69 110 LEU A O 1
ATOM 855 N N . VAL A 1 111 ? -9.758 2.881 9.391 1.00 95.81 111 VAL A N 1
ATOM 856 C CA . VAL A 1 111 ? -9.905 1.440 9.655 1.00 95.81 111 VAL A CA 1
ATOM 857 C C . VAL A 1 111 ? -9.692 0.640 8.371 1.00 95.81 111 VAL A C 1
ATOM 859 O O . VAL A 1 111 ? -8.916 -0.317 8.369 1.00 95.81 111 VAL A O 1
ATOM 862 N N . ALA A 1 112 ? -10.341 1.036 7.273 1.00 94.50 112 ALA A N 1
ATOM 863 C CA . ALA A 1 112 ? -10.176 0.383 5.978 1.00 94.50 112 ALA A CA 1
ATOM 864 C C . ALA A 1 112 ? -8.722 0.443 5.496 1.00 94.50 112 ALA A C 1
ATOM 866 O O . ALA A 1 112 ? -8.170 -0.581 5.108 1.00 94.50 112 ALA A O 1
ATOM 867 N N . HIS A 1 113 ? -8.078 1.606 5.597 1.00 94.00 113 HIS A N 1
ATOM 868 C CA . HIS A 1 113 ? -6.688 1.803 5.195 1.00 94.00 113 HIS A CA 1
ATOM 869 C C . HIS A 1 113 ? -5.725 0.880 5.949 1.00 94.00 113 HIS A C 1
ATOM 871 O O . HIS A 1 113 ? -4.882 0.219 5.344 1.00 94.00 113 HIS A O 1
ATOM 877 N N . VAL A 1 114 ? -5.868 0.798 7.271 1.00 94.44 114 VAL A N 1
ATOM 878 C CA . VAL A 1 114 ? -5.003 -0.039 8.105 1.00 94.44 114 VAL A CA 1
ATOM 879 C C . VAL A 1 114 ? -5.235 -1.533 7.827 1.00 94.44 114 VAL A C 1
ATOM 881 O O . VAL A 1 114 ? -4.281 -2.311 7.790 1.00 94.44 114 VAL A O 1
ATOM 884 N N . LEU A 1 115 ? -6.479 -1.948 7.573 1.00 93.56 115 LEU A N 1
ATOM 885 C CA . LEU A 1 115 ? -6.792 -3.327 7.182 1.00 93.56 115 LEU A CA 1
ATOM 886 C C . LEU A 1 115 ? -6.260 -3.682 5.793 1.00 93.56 115 LEU A C 1
ATOM 888 O O . LEU A 1 115 ? -5.685 -4.759 5.620 1.00 93.56 115 LEU A O 1
ATOM 892 N N . ASP A 1 116 ? -6.408 -2.774 4.830 1.00 93.94 116 ASP A N 1
ATOM 893 C CA . ASP A 1 116 ? -5.846 -2.907 3.487 1.00 93.94 116 ASP A CA 1
ATOM 894 C C . ASP A 1 116 ? -4.310 -3.007 3.572 1.00 93.94 116 ASP A C 1
ATOM 896 O O . ASP A 1 116 ? -3.695 -3.766 2.816 1.00 93.94 116 ASP A O 1
ATOM 900 N N . TRP A 1 117 ? -3.677 -2.326 4.540 1.00 92.69 117 TRP A N 1
ATOM 901 C CA . TRP A 1 117 ? -2.247 -2.481 4.813 1.00 92.69 117 TRP A CA 1
ATOM 902 C C . TRP A 1 117 ? -1.893 -3.851 5.382 1.00 92.69 117 TRP A C 1
ATOM 904 O O . TRP A 1 117 ? -0.919 -4.449 4.932 1.00 92.69 117 TRP A O 1
ATOM 914 N N . GLN A 1 118 ? -2.677 -4.371 6.326 1.00 90.56 118 GLN A N 1
ATOM 915 C CA . GLN A 1 118 ? -2.386 -5.637 7.001 1.00 90.56 118 GLN A CA 1
ATOM 916 C C . GLN A 1 118 ? -2.638 -6.873 6.122 1.00 90.56 118 GLN A C 1
ATOM 918 O O . GLN A 1 118 ? -1.865 -7.829 6.187 1.00 90.56 118 GLN A O 1
ATOM 923 N N . PHE A 1 119 ? -3.706 -6.873 5.320 1.00 89.81 119 PHE A N 1
ATOM 924 C CA . PHE A 1 119 ? -4.174 -8.064 4.590 1.00 89.81 119 PHE A CA 1
ATOM 925 C C . PHE A 1 119 ? -4.196 -7.913 3.064 1.00 89.81 119 PHE A C 1
ATOM 927 O O . PHE A 1 119 ? -4.411 -8.901 2.359 1.00 89.81 119 PHE A O 1
ATOM 934 N N . GLY A 1 120 ? -3.997 -6.702 2.543 1.00 90.75 120 GLY A N 1
ATOM 935 C CA . GLY A 1 120 ? -4.113 -6.403 1.119 1.00 90.75 120 GLY A CA 1
ATOM 936 C C . GLY A 1 120 ? -2.821 -5.884 0.503 1.00 90.75 120 GLY A C 1
ATOM 937 O O . GLY A 1 120 ? -1.723 -6.392 0.743 1.00 90.75 120 GLY A O 1
ATOM 938 N N . THR A 1 121 ? -2.966 -4.862 -0.327 1.00 92.56 121 THR A N 1
ATOM 939 C CA . THR A 1 121 ? -1.904 -4.111 -1.010 1.00 92.56 121 THR A CA 1
ATOM 940 C C . THR A 1 121 ? -1.856 -2.655 -0.564 1.00 92.56 121 THR A C 1
ATOM 942 O O . THR A 1 121 ? -1.166 -1.831 -1.164 1.00 92.56 121 THR A O 1
ATOM 945 N N . GLY A 1 122 ? -2.570 -2.330 0.513 1.00 92.81 122 GLY A N 1
ATOM 946 C CA . GLY A 1 122 ? -2.410 -1.059 1.175 1.00 92.81 122 GLY A CA 1
ATOM 947 C C . GLY A 1 122 ? -3.038 0.148 0.512 1.00 92.81 122 GLY A C 1
ATOM 948 O O . GLY A 1 122 ? -4.190 0.049 0.103 1.00 92.81 122 GLY A O 1
ATOM 949 N N . PRO A 1 123 ? -2.313 1.282 0.363 1.00 93.12 123 PRO A N 1
ATOM 950 C CA . PRO A 1 123 ? -2.819 2.434 -0.370 1.00 93.12 123 PRO A CA 1
ATOM 951 C C . PRO A 1 123 ? -3.249 2.093 -1.802 1.00 93.12 123 PRO A C 1
ATOM 953 O O . PRO A 1 123 ? -4.076 2.804 -2.361 1.00 93.12 123 PRO A O 1
ATOM 956 N N . LEU A 1 124 ? -2.714 1.014 -2.391 1.00 95.19 124 LEU A N 1
ATOM 957 C CA . LEU A 1 124 ? -3.068 0.565 -3.739 1.00 95.19 124 LEU A CA 1
ATOM 958 C C . LEU A 1 124 ? -4.346 -0.286 -3.781 1.00 95.19 124 LEU A C 1
ATOM 960 O O . LEU A 1 124 ? -4.926 -0.443 -4.853 1.00 95.19 124 LEU A O 1
ATOM 964 N N . GLU A 1 125 ? -4.814 -0.812 -2.645 1.00 94.38 125 GLU A N 1
ATOM 965 C CA . GLU A 1 125 ? -5.946 -1.746 -2.580 1.00 94.38 125 GLU A CA 1
ATOM 966 C C . GLU A 1 125 ? -7.237 -1.213 -3.230 1.00 94.38 125 GLU A C 1
ATOM 968 O O . GLU A 1 125 ? -7.888 -1.973 -3.956 1.00 94.38 125 GLU A O 1
ATOM 973 N N . PRO A 1 126 ? -7.617 0.074 -3.064 1.00 93.88 126 PRO A N 1
ATOM 974 C CA . PRO A 1 126 ? -8.799 0.623 -3.723 1.00 93.88 126 PRO A CA 1
ATOM 975 C C . PRO A 1 126 ? -8.765 0.511 -5.251 1.00 93.88 126 PRO A C 1
ATOM 977 O O . PRO A 1 126 ? -9.800 0.218 -5.846 1.00 93.88 126 PRO A O 1
ATOM 980 N N . LEU A 1 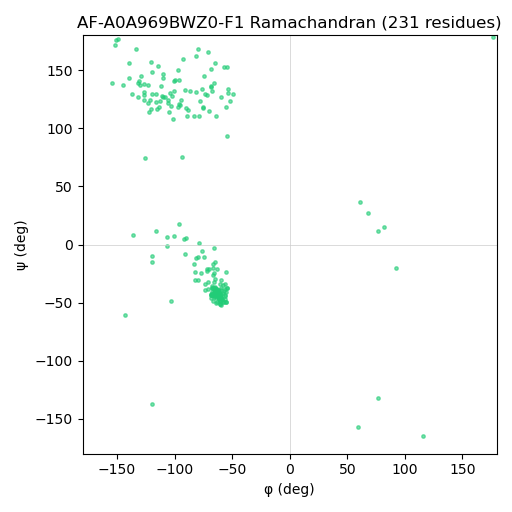127 ? -7.591 0.640 -5.879 1.00 95.00 127 LEU A N 1
ATOM 981 C CA . LEU A 1 127 ? -7.455 0.589 -7.340 1.00 95.00 127 LEU A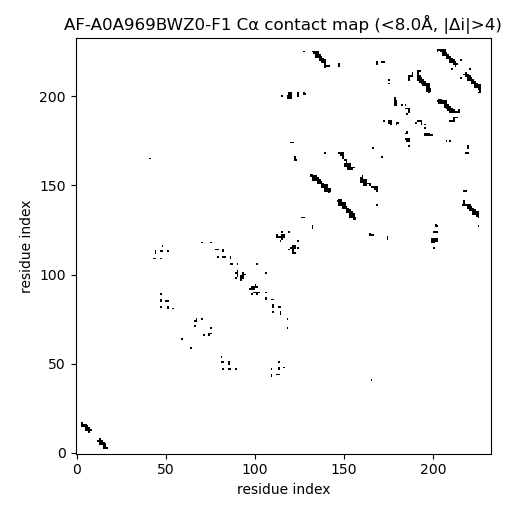 CA 1
ATOM 982 C C . LEU A 1 127 ? -7.813 -0.784 -7.916 1.00 95.00 127 LEU A C 1
ATOM 984 O O . LEU A 1 127 ? -8.312 -0.883 -9.033 1.00 95.00 127 LEU A O 1
ATOM 988 N N . PHE A 1 128 ? -7.602 -1.859 -7.154 1.00 93.25 128 PHE A N 1
ATOM 989 C CA . PHE A 1 128 ? -7.954 -3.209 -7.597 1.00 93.25 128 PHE A CA 1
ATOM 990 C C . PHE A 1 128 ? -9.470 -3.450 -7.609 1.00 93.25 128 PHE A C 1
ATOM 992 O O . PHE A 1 128 ? -9.943 -4.339 -8.325 1.00 93.25 128 PHE A O 1
ATOM 999 N N . ARG A 1 129 ? -10.247 -2.656 -6.859 1.00 90.62 129 ARG A N 1
ATOM 1000 C CA . ARG A 1 129 ? -11.720 -2.733 -6.827 1.00 90.62 129 ARG A CA 1
ATOM 1001 C C . ARG A 1 129 ? -12.358 -2.096 -8.065 1.00 90.62 129 ARG A C 1
ATOM 1003 O O . ARG A 1 129 ? -13.465 -2.470 -8.440 1.00 90.62 129 ARG A O 1
ATOM 1010 N N . GLU A 1 130 ? -11.659 -1.174 -8.718 1.00 93.12 130 GLU A N 1
ATOM 1011 C CA . GLU A 1 130 ? -12.126 -0.503 -9.930 1.00 93.12 130 GLU A CA 1
ATOM 1012 C C . GLU A 1 130 ? -12.024 -1.442 -11.137 1.00 93.12 130 GLU A C 1
ATOM 1014 O O . GLU A 1 130 ? -10.939 -1.899 -11.489 1.00 93.12 130 GLU A O 1
ATOM 1019 N N . SER A 1 131 ? -13.153 -1.774 -11.768 1.00 90.75 131 SER A N 1
ATOM 1020 C CA . SER A 1 131 ? -13.216 -2.812 -12.809 1.00 90.75 131 SER A CA 1
ATOM 1021 C C . SER A 1 131 ? -12.529 -2.442 -14.126 1.00 90.75 131 SER A C 1
ATOM 1023 O O . SER A 1 131 ? -12.218 -3.328 -14.915 1.00 90.75 131 SER A O 1
ATOM 1025 N N . ASP A 1 132 ? -12.336 -1.153 -14.384 1.00 93.31 132 ASP A N 1
ATOM 1026 C CA . ASP A 1 132 ? -11.763 -0.600 -15.613 1.00 93.31 132 ASP A CA 1
ATOM 1027 C C . ASP A 1 132 ? -10.236 -0.426 -15.556 1.00 93.31 132 ASP A C 1
ATOM 1029 O O . ASP A 1 132 ? -9.625 -0.136 -16.585 1.00 93.31 132 ASP A O 1
ATOM 1033 N N . VAL A 1 133 ? -9.614 -0.616 -14.386 1.00 95.50 133 VAL A N 1
ATOM 1034 C CA . VAL A 1 133 ? -8.152 -0.617 -14.234 1.00 95.50 133 VAL A CA 1
ATOM 1035 C C . VAL A 1 133 ? -7.582 -1.951 -14.719 1.00 95.50 133 VAL A C 1
ATOM 1037 O O . VAL A 1 133 ? -7.945 -3.020 -14.212 1.00 95.50 133 VAL A O 1
ATOM 1040 N N . GLU A 1 134 ? -6.662 -1.870 -15.680 1.00 94.62 134 GLU A N 1
ATOM 1041 C CA . GLU A 1 134 ? -5.973 -3.009 -16.298 1.00 94.62 134 GLU A CA 1
ATOM 1042 C C . GLU A 1 134 ? -4.540 -3.161 -15.766 1.00 94.62 134 GLU A C 1
ATOM 1044 O O . GLU A 1 134 ? -4.153 -4.246 -15.328 1.00 94.62 134 GLU A O 1
ATOM 1049 N N . ASP A 1 135 ? -3.776 -2.065 -15.736 1.00 96.75 135 ASP A N 1
ATOM 1050 C CA . ASP A 1 135 ? -2.412 -2.033 -15.200 1.00 96.75 135 ASP A CA 1
ATOM 1051 C C . ASP A 1 135 ? -2.247 -0.879 -14.192 1.00 96.75 135 ASP A C 1
ATOM 1053 O O . ASP A 1 135 ? -2.801 0.210 -14.369 1.00 96.75 135 ASP A O 1
ATOM 1057 N N . ILE A 1 136 ? -1.441 -1.103 -13.152 1.00 97.81 136 ILE A N 1
ATOM 1058 C CA . ILE A 1 136 ? -1.017 -0.090 -12.177 1.00 97.81 136 ILE A CA 1
ATOM 1059 C C . ILE A 1 136 ? 0.496 0.075 -12.302 1.00 97.81 136 ILE A C 1
ATOM 1061 O O . ILE A 1 136 ? 1.250 -0.887 -12.149 1.00 97.81 136 ILE A O 1
ATOM 1065 N N . ILE A 1 137 ? 0.943 1.298 -12.564 1.00 97.81 137 ILE A N 1
ATOM 1066 C CA . ILE A 1 137 ? 2.353 1.670 -12.631 1.00 97.81 137 ILE A CA 1
ATOM 1067 C C . ILE A 1 137 ? 2.675 2.571 -11.450 1.00 97.81 137 ILE A C 1
ATOM 1069 O O . ILE A 1 137 ? 2.014 3.584 -11.236 1.00 97.81 137 ILE A O 1
ATOM 1073 N N . VAL A 1 138 ? 3.716 2.216 -10.712 1.00 97.50 138 VAL A N 1
ATOM 1074 C CA . VAL A 1 138 ? 4.208 2.964 -9.559 1.00 97.50 138 VAL A CA 1
ATOM 1075 C C . VAL A 1 138 ? 5.657 3.311 -9.841 1.00 97.50 138 VAL A C 1
ATOM 1077 O O . VAL A 1 138 ? 6.489 2.417 -9.945 1.00 97.50 138 VAL A O 1
ATOM 1080 N N . ASN A 1 139 ? 5.963 4.592 -9.998 1.00 95.38 139 ASN A N 1
ATOM 1081 C CA . ASN A 1 139 ? 7.318 5.042 -10.295 1.00 95.38 139 ASN A CA 1
ATOM 1082 C C . ASN A 1 139 ? 7.749 6.087 -9.285 1.00 95.38 139 ASN A C 1
ATOM 1084 O O . ASN A 1 139 ? 6.990 7.008 -8.991 1.00 95.38 139 ASN A O 1
ATOM 1088 N N . SER A 1 140 ? 8.989 6.001 -8.827 1.00 93.50 140 SER A N 1
ATOM 1089 C CA . SER A 1 140 ? 9.614 7.138 -8.176 1.00 93.50 140 SER A CA 1
ATOM 1090 C C . SER A 1 140 ? 9.857 8.253 -9.197 1.00 93.50 140 SER A C 1
ATOM 1092 O O . SER A 1 140 ? 10.310 8.022 -10.317 1.00 93.50 140 SER A O 1
ATOM 1094 N N . ALA A 1 141 ? 9.556 9.478 -8.799 1.00 88.06 141 ALA A N 1
ATOM 1095 C CA . ALA A 1 141 ? 9.841 10.703 -9.513 1.00 88.06 141 ALA A CA 1
ATOM 1096 C C . ALA A 1 141 ? 10.893 11.488 -8.730 1.00 88.06 141 ALA A C 1
ATOM 1098 O O . ALA A 1 141 ? 10.837 11.599 -7.501 1.00 88.06 141 ALA A O 1
ATOM 1099 N N . ALA A 1 142 ? 11.876 12.022 -9.452 1.00 81.50 142 ALA A N 1
ATOM 1100 C CA . ALA A 1 142 ? 12.915 12.833 -8.844 1.00 81.50 142 ALA A CA 1
ATOM 1101 C C . ALA A 1 142 ? 12.303 14.144 -8.337 1.00 81.50 142 ALA A C 1
ATOM 1103 O O . ALA A 1 142 ? 11.583 14.823 -9.071 1.00 81.50 142 ALA A O 1
ATOM 1104 N N . SER A 1 14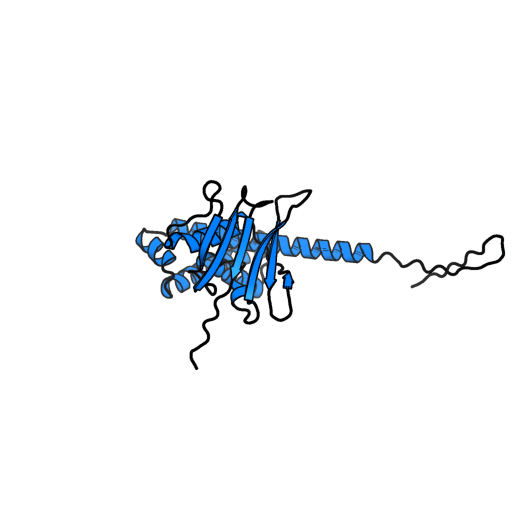3 ? 12.621 14.510 -7.098 1.00 76.06 143 SER A N 1
ATOM 1105 C CA . SER A 1 143 ? 12.292 15.820 -6.552 1.00 76.06 143 SER A CA 1
ATOM 1106 C C . SER A 1 143 ? 13.573 16.647 -6.414 1.00 76.06 143 SER A C 1
ATOM 1108 O O . SER A 1 143 ? 14.524 16.183 -5.788 1.00 76.06 143 SER A O 1
ATOM 1110 N N . PRO A 1 144 ? 13.635 17.873 -6.966 1.00 67.00 144 PRO A N 1
ATOM 1111 C CA . PRO A 1 144 ? 14.827 18.721 -6.871 1.00 67.00 144 PRO A CA 1
ATOM 1112 C C . PRO A 1 144 ? 15.195 19.134 -5.438 1.00 67.00 144 PRO A C 1
ATOM 1114 O O . PRO A 1 144 ? 16.324 19.556 -5.190 1.00 67.00 144 PRO A O 1
ATOM 1117 N N . HIS A 1 145 ? 14.235 19.079 -4.510 1.00 65.50 145 HIS A N 1
ATOM 1118 C CA . HIS A 1 145 ? 14.345 19.676 -3.174 1.00 65.50 145 HIS A CA 1
ATOM 1119 C C . HIS A 1 145 ? 13.836 18.768 -2.044 1.00 65.50 145 HIS A C 1
ATOM 1121 O O . HIS A 1 145 ? 13.712 19.226 -0.911 1.00 65.50 145 HIS A O 1
ATOM 1127 N N . SER A 1 146 ? 13.514 17.505 -2.328 1.00 68.44 146 SER A N 1
ATOM 1128 C CA . SER A 1 146 ? 13.012 16.560 -1.325 1.00 68.44 146 SER A CA 1
ATOM 1129 C C . SER A 1 146 ? 13.423 15.129 -1.651 1.00 68.44 146 SER A C 1
ATOM 1131 O O . SER A 1 146 ? 13.989 14.862 -2.710 1.00 68.44 146 SER A O 1
ATOM 1133 N N . GLU A 1 147 ? 13.076 14.206 -0.758 1.00 74.50 147 GLU A N 1
ATOM 1134 C CA . GLU A 1 147 ? 13.124 12.772 -1.039 1.00 74.50 147 GLU A CA 1
ATOM 1135 C C . GLU A 1 147 ? 12.312 12.422 -2.306 1.00 74.50 147 GLU A C 1
ATOM 1137 O O . GLU A 1 147 ? 11.379 13.168 -2.662 1.00 74.50 147 GLU A O 1
ATOM 1142 N N . PRO A 1 148 ? 12.674 11.330 -3.013 1.00 78.69 148 PRO A N 1
ATOM 1143 C CA . PRO A 1 148 ? 11.936 10.845 -4.172 1.00 78.69 148 PRO A CA 1
ATOM 1144 C C . PRO A 1 148 ? 10.463 10.634 -3.828 1.00 78.69 148 PRO A C 1
ATOM 1146 O O . PRO A 1 148 ? 10.121 9.990 -2.839 1.00 78.69 148 PRO A O 1
ATOM 1149 N N . GLN A 1 149 ? 9.574 11.170 -4.659 1.00 86.00 149 GLN A N 1
ATOM 1150 C CA . GLN A 1 149 ? 8.133 10.993 -4.480 1.00 86.00 149 GLN A CA 1
ATOM 1151 C C . GLN A 1 149 ? 7.646 9.864 -5.371 1.00 86.00 149 GLN A C 1
ATOM 1153 O O . GLN A 1 149 ? 8.193 9.650 -6.448 1.00 86.00 149 GLN A O 1
ATOM 1158 N N . ILE A 1 150 ? 6.602 9.154 -4.963 1.00 92.38 150 ILE A N 1
ATOM 1159 C CA . ILE A 1 150 ? 5.986 8.142 -5.815 1.00 92.38 150 ILE A CA 1
ATOM 1160 C C . ILE A 1 150 ? 4.864 8.768 -6.642 1.00 92.38 150 ILE A C 1
ATOM 1162 O O . ILE A 1 150 ? 3.992 9.462 -6.125 1.00 92.38 150 ILE A O 1
ATOM 1166 N N . GLU A 1 151 ? 4.856 8.475 -7.938 1.00 94.31 151 GLU A N 1
ATOM 1167 C CA . GLU A 1 151 ? 3.710 8.693 -8.806 1.00 94.31 151 GLU A CA 1
ATOM 1168 C C . GLU A 1 151 ? 3.034 7.365 -9.136 1.00 94.31 151 GLU A C 1
ATOM 1170 O O . GLU A 1 151 ? 3.649 6.449 -9.693 1.00 94.31 151 GLU A O 1
ATOM 1175 N N . VAL A 1 152 ? 1.736 7.292 -8.841 1.00 96.94 152 VAL A N 1
ATOM 1176 C CA . VAL A 1 152 ? 0.890 6.155 -9.197 1.00 96.94 152 VAL A CA 1
ATOM 1177 C C . VAL A 1 152 ? 0.069 6.502 -10.431 1.00 96.94 152 VAL A C 1
ATOM 1179 O O . VAL A 1 152 ? -0.563 7.556 -10.525 1.00 96.94 152 VAL A O 1
ATOM 1182 N N . TRP A 1 153 ? 0.074 5.592 -11.393 1.00 97.62 153 TRP A N 1
ATOM 1183 C CA . TRP A 1 153 ? -0.659 5.712 -12.638 1.00 97.62 153 TRP A CA 1
ATOM 1184 C C . TRP A 1 153 ? -1.455 4.440 -12.905 1.00 97.62 153 TRP A C 1
ATOM 1186 O O . TRP A 1 153 ? -0.948 3.338 -12.719 1.00 97.62 153 TRP A O 1
ATOM 1196 N N . THR A 1 154 ? -2.672 4.588 -13.412 1.00 98.25 154 THR A N 1
ATOM 1197 C CA . THR A 1 154 ? -3.496 3.478 -13.894 1.00 98.25 154 THR A CA 1
ATOM 1198 C C . THR A 1 154 ? -3.621 3.531 -15.409 1.00 98.25 154 THR A C 1
ATOM 1200 O O . THR A 1 154 ? -3.699 4.613 -15.998 1.00 98.25 154 THR A O 1
ATOM 1203 N N . TYR A 1 155 ? -3.636 2.365 -16.048 1.00 97.25 155 TYR A N 1
ATOM 1204 C CA . TYR A 1 155 ? -4.045 2.207 -17.441 1.00 97.25 155 TYR A CA 1
ATOM 1205 C C . TYR A 1 155 ? -5.436 1.595 -17.488 1.00 97.25 155 TYR A C 1
ATOM 1207 O O . TYR A 1 155 ? -5.717 0.599 -16.819 1.00 97.25 155 TYR A O 1
ATOM 1215 N N . ARG A 1 156 ? -6.295 2.239 -18.272 1.00 95.00 156 ARG A N 1
ATOM 1216 C CA . ARG A 1 156 ? -7.702 1.908 -18.478 1.00 95.00 156 ARG A CA 1
ATOM 1217 C C . ARG A 1 156 ? -7.986 1.954 -19.973 1.00 95.00 156 ARG A C 1
ATOM 1219 O O . ARG A 1 156 ? -7.225 2.550 -20.740 1.00 95.00 156 ARG A O 1
ATOM 1226 N N . GLN A 1 157 ? -9.145 1.453 -20.382 1.00 91.12 157 GLN A N 1
ATOM 1227 C CA . GLN A 1 157 ? -9.615 1.610 -21.766 1.00 91.12 157 GLN A CA 1
ATOM 1228 C C . GLN A 1 157 ? -9.770 3.083 -22.176 1.00 91.12 157 GLN A C 1
ATOM 1230 O O . GLN A 1 157 ? -9.561 3.434 -23.334 1.00 91.12 157 GLN A O 1
ATOM 1235 N N . SER A 1 158 ? -10.099 3.956 -21.220 1.00 93.06 158 SER A N 1
ATOM 1236 C CA . SER A 1 158 ? -10.189 5.408 -21.413 1.00 93.06 158 SER A CA 1
ATOM 1237 C C . SER A 1 158 ? -8.825 6.110 -21.488 1.00 93.06 158 SER A C 1
ATOM 1239 O O . SER A 1 158 ? -8.771 7.305 -21.776 1.00 93.06 158 SER A O 1
ATOM 1241 N N . GLY A 1 159 ? -7.727 5.385 -21.255 1.00 94.56 159 GLY A N 1
ATOM 1242 C CA . GLY A 1 159 ? -6.361 5.894 -21.286 1.00 94.56 159 GLY A CA 1
ATOM 1243 C C . GLY A 1 159 ? -5.657 5.831 -19.932 1.00 94.56 159 GLY A C 1
ATOM 1244 O O . GLY A 1 159 ? -6.068 5.132 -19.005 1.00 94.56 159 GLY A O 1
ATOM 1245 N N . LYS A 1 160 ? -4.541 6.560 -19.837 1.00 95.94 160 LYS A N 1
ATOM 1246 C CA . LYS A 1 160 ? -3.708 6.627 -18.633 1.00 95.94 160 LYS A CA 1
ATOM 1247 C C . LYS A 1 160 ? -4.232 7.707 -17.683 1.00 95.94 160 LYS A C 1
ATOM 1249 O O . LYS A 1 160 ? -4.426 8.847 -18.106 1.00 95.94 160 LYS A O 1
ATOM 1254 N N . ARG A 1 161 ? -4.386 7.390 -16.397 1.00 96.94 161 ARG A N 1
ATOM 1255 C CA . ARG A 1 161 ? -4.805 8.331 -15.344 1.00 96.94 161 ARG A CA 1
ATOM 1256 C C . ARG A 1 161 ? -3.767 8.382 -14.226 1.00 96.94 161 ARG A C 1
ATOM 1258 O O . ARG A 1 161 ? -3.245 7.349 -13.822 1.00 96.94 161 ARG A O 1
ATOM 1265 N N . ARG A 1 162 ? -3.455 9.587 -13.738 1.00 95.94 162 ARG A N 1
ATOM 1266 C CA . ARG A 1 162 ? -2.662 9.776 -12.514 1.00 95.94 162 ARG A CA 1
ATOM 1267 C C . ARG A 1 162 ? -3.577 9.611 -11.307 1.00 95.94 162 ARG A C 1
ATOM 1269 O O . ARG A 1 162 ? -4.643 10.226 -11.272 1.00 95.94 162 ARG A O 1
ATOM 1276 N N . GLU A 1 163 ? -3.150 8.807 -10.346 1.00 95.00 163 GLU A N 1
ATOM 1277 C CA . GLU A 1 163 ? -3.855 8.587 -9.087 1.00 95.00 163 GLU A CA 1
ATOM 1278 C C . GLU A 1 163 ? -3.213 9.422 -7.977 1.00 95.00 163 GLU A C 1
ATOM 1280 O O . GLU A 1 163 ? -1.990 9.566 -7.918 1.00 95.00 163 GLU A O 1
ATOM 1285 N N . ASP A 1 164 ? -4.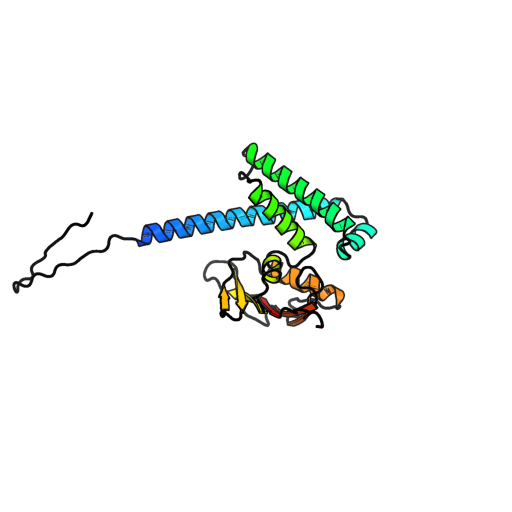047 9.981 -7.104 1.00 91.44 164 ASP A N 1
ATOM 1286 C CA . ASP A 1 164 ? -3.607 10.781 -5.961 1.00 91.44 164 ASP A CA 1
ATOM 1287 C C . ASP A 1 164 ? -3.494 9.885 -4.722 1.00 91.44 164 ASP A C 1
ATOM 1289 O O . ASP A 1 164 ? -4.383 9.830 -3.872 1.00 91.44 164 ASP A O 1
ATOM 1293 N N . ILE A 1 165 ? -2.432 9.077 -4.696 1.00 90.69 165 ILE A N 1
ATOM 1294 C CA . ILE A 1 165 ? -2.158 8.104 -3.636 1.00 90.69 165 ILE A CA 1
ATOM 1295 C C . ILE A 1 165 ? -0.819 8.450 -3.002 1.00 90.69 165 ILE A C 1
ATOM 1297 O O . ILE A 1 165 ? 0.226 8.363 -3.644 1.00 90.69 165 ILE A O 1
ATOM 1301 N N . ALA A 1 166 ? -0.862 8.798 -1.720 1.00 88.19 166 ALA A N 1
ATOM 1302 C CA . ALA A 1 166 ? 0.329 8.949 -0.905 1.00 88.19 166 ALA A CA 1
ATOM 1303 C C . ALA A 1 166 ? 0.878 7.563 -0.539 1.00 88.19 166 ALA A C 1
ATOM 1305 O O . ALA A 1 166 ? 0.194 6.745 0.081 1.00 88.19 166 ALA A O 1
ATOM 1306 N N . ILE A 1 167 ? 2.101 7.292 -0.984 1.00 90.75 167 ILE A N 1
ATOM 1307 C CA . ILE A 1 167 ? 2.831 6.055 -0.723 1.00 90.75 167 ILE A CA 1
ATOM 1308 C C . ILE A 1 167 ? 4.330 6.348 -0.814 1.00 90.75 167 ILE A C 1
ATOM 1310 O O . ILE A 1 167 ? 4.765 7.099 -1.690 1.00 90.75 167 ILE A O 1
ATOM 1314 N N . THR A 1 168 ? 5.120 5.779 0.091 1.00 91.19 168 THR A N 1
ATOM 1315 C CA . THR A 1 168 ? 6.578 5.950 0.087 1.00 91.19 168 THR A CA 1
ATOM 1316 C C . THR A 1 168 ? 7.273 4.830 -0.698 1.00 91.19 168 THR A C 1
ATOM 1318 O O . THR A 1 168 ? 6.698 3.754 -0.886 1.00 91.19 168 THR A O 1
ATOM 1321 N N . PRO A 1 169 ? 8.522 5.024 -1.156 1.00 91.94 169 PRO A N 1
ATOM 1322 C CA . PRO A 1 169 ? 9.316 3.949 -1.758 1.00 91.94 169 PRO A CA 1
ATOM 1323 C C . PRO A 1 169 ? 9.445 2.712 -0.852 1.00 91.94 169 PRO A C 1
ATOM 1325 O O . PRO A 1 169 ? 9.355 1.576 -1.329 1.00 91.94 169 PRO A O 1
ATOM 1328 N N . ASP A 1 170 ? 9.576 2.928 0.459 1.00 91.50 170 ASP A N 1
ATOM 1329 C CA . ASP A 1 170 ? 9.635 1.864 1.460 1.00 91.50 170 ASP A CA 1
ATOM 1330 C C . ASP A 1 170 ? 8.326 1.080 1.564 1.00 91.50 170 ASP A C 1
ATOM 1332 O O . ASP A 1 170 ? 8.357 -0.152 1.592 1.00 91.50 170 ASP A O 1
ATOM 1336 N N . ASP A 1 171 ? 7.179 1.762 1.522 1.00 93.25 171 ASP A N 1
ATOM 1337 C CA . ASP A 1 171 ? 5.866 1.111 1.484 1.00 93.25 171 ASP A CA 1
ATOM 1338 C C . ASP A 1 171 ? 5.716 0.235 0.239 1.00 93.25 171 ASP A C 1
ATOM 1340 O O . ASP A 1 171 ? 5.275 -0.912 0.326 1.00 93.25 171 ASP A O 1
ATOM 1344 N N . VAL A 1 172 ? 6.123 0.741 -0.931 1.00 94.81 172 VAL A N 1
ATOM 1345 C CA . VAL A 1 172 ? 6.089 -0.036 -2.178 1.00 94.81 172 VAL A CA 1
ATOM 1346 C C . VAL A 1 172 ? 6.956 -1.287 -2.041 1.00 94.81 172 VAL A C 1
ATOM 1348 O O . VAL A 1 172 ? 6.515 -2.390 -2.381 1.00 94.81 172 VAL A O 1
ATOM 1351 N N . ARG A 1 173 ? 8.173 -1.146 -1.504 1.00 94.25 173 ARG A N 1
ATOM 1352 C CA . ARG A 1 173 ? 9.083 -2.270 -1.261 1.00 94.25 173 ARG A CA 1
ATOM 1353 C C . ARG A 1 173 ? 8.494 -3.281 -0.274 1.00 94.25 173 ARG A C 1
ATOM 1355 O O . ARG A 1 173 ? 8.614 -4.481 -0.518 1.00 94.25 173 ARG A O 1
ATOM 1362 N N . GLU A 1 174 ? 7.836 -2.831 0.794 1.00 93.81 174 GLU A N 1
ATOM 1363 C CA . GLU A 1 174 ? 7.136 -3.691 1.759 1.00 93.81 174 GLU A CA 1
ATOM 1364 C C . GLU A 1 174 ? 6.020 -4.499 1.078 1.00 93.81 174 GLU A C 1
ATOM 1366 O O . GLU A 1 174 ? 5.990 -5.725 1.213 1.00 93.81 174 GLU A O 1
ATOM 1371 N N . ILE A 1 175 ? 5.157 -3.857 0.277 1.00 94.31 175 ILE A N 1
ATOM 1372 C CA . ILE A 1 175 ? 4.076 -4.537 -0.469 1.00 94.31 175 ILE A CA 1
ATOM 1373 C C . ILE A 1 175 ? 4.653 -5.594 -1.412 1.00 94.31 175 ILE A C 1
ATOM 1375 O O . ILE A 1 175 ? 4.157 -6.728 -1.457 1.00 94.31 175 ILE A O 1
ATOM 1379 N N . VAL A 1 176 ? 5.684 -5.230 -2.182 1.00 95.12 176 VAL A N 1
ATOM 1380 C CA . VAL A 1 176 ? 6.332 -6.128 -3.145 1.00 95.12 176 VAL A CA 1
ATOM 1381 C C . VAL A 1 176 ? 6.920 -7.336 -2.421 1.00 95.12 176 VAL A C 1
ATOM 1383 O O . VAL A 1 176 ? 6.629 -8.476 -2.789 1.00 95.12 176 VAL A O 1
ATOM 1386 N N . ASN A 1 177 ? 7.707 -7.102 -1.368 1.00 95.12 177 ASN A N 1
ATOM 1387 C CA . ASN A 1 177 ? 8.369 -8.161 -0.612 1.00 95.12 177 ASN A CA 1
ATOM 1388 C C . ASN A 1 177 ? 7.375 -9.079 0.084 1.00 95.12 177 ASN A C 1
ATOM 1390 O O . ASN A 1 177 ? 7.547 -10.295 0.034 1.00 95.12 177 ASN A O 1
ATOM 1394 N N . ARG A 1 178 ? 6.293 -8.531 0.643 1.00 91.94 178 ARG A N 1
ATOM 1395 C CA . ARG A 1 178 ? 5.218 -9.334 1.227 1.00 91.94 178 ARG A CA 1
ATOM 1396 C C . ARG A 1 178 ? 4.632 -10.303 0.204 1.00 91.94 178 ARG A C 1
ATOM 1398 O O . ARG A 1 178 ? 4.568 -11.498 0.467 1.00 91.94 178 ARG A O 1
ATOM 1405 N N . ASN A 1 179 ? 4.274 -9.825 -0.989 1.00 91.81 179 ASN A N 1
ATOM 1406 C CA . ASN A 1 179 ? 3.719 -10.674 -2.053 1.00 91.81 179 ASN A CA 1
ATOM 1407 C C . ASN A 1 179 ? 4.729 -11.702 -2.599 1.00 91.81 179 ASN A C 1
ATOM 1409 O O . ASN A 1 179 ? 4.353 -12.814 -2.984 1.00 91.81 179 ASN A O 1
ATOM 1413 N N . ALA A 1 180 ? 6.014 -11.352 -2.619 1.00 92.62 180 ALA A N 1
ATOM 1414 C CA . ALA A 1 180 ? 7.082 -12.203 -3.129 1.00 92.62 180 ALA A CA 1
ATOM 1415 C C . ALA A 1 180 ? 7.590 -13.253 -2.123 1.00 92.62 180 ALA A C 1
ATOM 1417 O O . ALA A 1 180 ? 8.101 -14.294 -2.548 1.00 92.62 180 ALA A O 1
ATOM 1418 N N . ALA A 1 181 ? 7.415 -13.026 -0.817 1.00 90.56 181 ALA A N 1
ATOM 1419 C CA . ALA A 1 181 ? 7.964 -13.869 0.246 1.00 90.56 181 ALA A CA 1
ATOM 1420 C C . ALA A 1 181 ? 7.539 -15.342 0.122 1.00 90.56 181 ALA A C 1
ATOM 1422 O O . ALA A 1 181 ? 8.379 -16.238 0.183 1.00 90.56 181 ALA A O 1
ATOM 1423 N N . LEU A 1 182 ? 6.258 -15.601 -0.170 1.00 85.12 182 LEU A N 1
ATOM 1424 C CA . LEU A 1 182 ? 5.725 -16.961 -0.364 1.00 85.12 182 LEU A CA 1
ATOM 1425 C C . LEU A 1 182 ? 6.304 -17.687 -1.592 1.00 85.12 182 LEU A C 1
ATOM 1427 O O . LEU A 1 182 ? 6.150 -18.896 -1.728 1.00 85.12 182 LEU A O 1
ATOM 1431 N N . GLN A 1 183 ? 6.949 -16.956 -2.502 1.00 90.75 183 GLN A N 1
ATOM 1432 C CA . GLN A 1 183 ? 7.614 -17.486 -3.696 1.00 90.75 183 GLN A CA 1
ATOM 1433 C C . GLN A 1 183 ? 9.137 -17.600 -3.503 1.00 90.75 183 GLN A C 1
ATOM 1435 O O . GLN A 1 183 ? 9.846 -17.883 -4.468 1.00 90.75 183 GLN A O 1
ATOM 1440 N N . GLY A 1 184 ? 9.648 -17.359 -2.287 1.00 90.75 184 GLY A N 1
ATOM 1441 C CA . GLY A 1 184 ? 11.079 -17.405 -1.973 1.00 90.75 184 GLY A CA 1
ATOM 1442 C C . GLY A 1 184 ? 11.885 -16.285 -2.634 1.00 90.75 184 GLY A C 1
ATOM 1443 O O . GLY A 1 184 ? 13.062 -16.470 -2.936 1.00 90.75 184 GLY A O 1
ATOM 1444 N N . ARG A 1 185 ? 11.251 -15.143 -2.920 1.00 92.75 185 ARG A N 1
ATOM 1445 C CA . ARG A 1 185 ? 11.866 -13.992 -3.594 1.00 92.75 185 ARG A CA 1
ATOM 1446 C C . ARG A 1 185 ? 11.805 -12.761 -2.698 1.00 92.75 185 ARG A C 1
ATOM 1448 O O . ARG A 1 185 ? 10.847 -12.585 -1.953 1.00 92.75 185 ARG A O 1
ATOM 1455 N N . ALA A 1 186 ? 12.807 -11.897 -2.819 1.00 94.12 186 ALA A N 1
ATOM 1456 C CA . ALA A 1 186 ? 12.858 -10.612 -2.136 1.00 94.12 186 ALA A CA 1
ATOM 1457 C C . ALA A 1 186 ? 13.526 -9.566 -3.037 1.00 94.12 186 ALA A C 1
ATOM 1459 O O . ALA A 1 186 ? 14.527 -9.851 -3.692 1.00 94.12 186 ALA A O 1
ATOM 1460 N N . LEU A 1 187 ? 12.955 -8.368 -3.060 1.00 95.62 187 LEU A N 1
ATOM 1461 C CA . LEU A 1 187 ? 13.485 -7.166 -3.679 1.00 95.62 187 LEU A CA 1
ATOM 1462 C C . LEU A 1 187 ? 14.371 -6.443 -2.660 1.00 95.62 187 LEU A C 1
ATOM 1464 O O . LEU A 1 187 ? 13.906 -5.983 -1.612 1.00 95.62 187 LEU A O 1
ATOM 1468 N N . ASN A 1 188 ? 15.658 -6.350 -2.975 1.00 94.88 188 ASN A N 1
ATOM 1469 C CA . ASN A 1 188 ? 16.660 -5.641 -2.185 1.00 94.88 188 ASN A CA 1
ATOM 1470 C C . ASN A 1 188 ? 17.772 -5.117 -3.105 1.00 94.88 188 ASN A C 1
ATOM 1472 O O . ASN A 1 188 ? 17.770 -5.381 -4.304 1.00 94.88 188 ASN A O 1
ATOM 1476 N N . THR A 1 189 ? 18.733 -4.378 -2.560 1.00 92.25 189 THR A N 1
ATOM 1477 C CA . THR A 1 189 ? 19.812 -3.761 -3.351 1.00 92.25 189 THR A CA 1
ATOM 1478 C C . THR A 1 189 ? 20.757 -4.781 -3.997 1.00 92.25 189 THR A C 1
ATOM 1480 O O . THR A 1 189 ? 21.363 -4.486 -5.023 1.00 92.25 189 THR A O 1
ATOM 1483 N N . THR A 1 190 ? 20.873 -5.996 -3.446 1.00 93.31 190 THR A N 1
ATOM 1484 C CA . THR A 1 190 ? 21.662 -7.097 -4.032 1.00 93.31 190 THR A CA 1
ATOM 1485 C C . THR A 1 190 ? 20.908 -7.813 -5.157 1.00 93.31 190 THR A C 1
ATOM 1487 O O . THR A 1 190 ? 21.517 -8.323 -6.093 1.00 93.31 190 THR A O 1
ATOM 1490 N N . SER A 1 191 ? 19.579 -7.864 -5.077 1.00 93.75 191 SER A N 1
ATOM 1491 C CA . SER A 1 191 ? 18.670 -8.448 -6.068 1.00 93.75 191 SER A CA 1
ATOM 1492 C C . SER A 1 191 ? 17.617 -7.409 -6.472 1.00 93.75 191 SER A C 1
ATOM 1494 O O . SER A 1 191 ? 16.463 -7.497 -6.043 1.00 93.75 191 SER A O 1
ATOM 1496 N N . PRO A 1 192 ? 18.005 -6.407 -7.287 1.00 95.81 192 PRO A N 1
ATOM 1497 C CA . PRO A 1 192 ? 17.173 -5.238 -7.572 1.00 95.81 192 PRO A CA 1
ATOM 1498 C C . PRO A 1 192 ? 16.074 -5.502 -8.607 1.00 95.81 192 PRO A C 1
ATOM 1500 O O . PRO A 1 192 ? 15.353 -4.582 -8.968 1.00 95.81 192 PRO A O 1
ATOM 1503 N N . LEU A 1 193 ? 15.947 -6.729 -9.116 1.00 97.19 193 LEU A N 1
ATOM 1504 C CA . LEU A 1 193 ? 14.965 -7.114 -10.127 1.00 97.19 193 LEU A CA 1
ATOM 1505 C C . LEU A 1 193 ? 14.088 -8.235 -9.579 1.00 97.19 193 LEU A C 1
ATOM 1507 O O . LEU A 1 193 ? 14.592 -9.294 -9.198 1.00 97.19 193 LEU A O 1
ATOM 1511 N N . LEU A 1 194 ? 12.773 -8.034 -9.587 1.00 97.12 194 LEU A N 1
ATOM 1512 C CA . LEU A 1 194 ? 11.822 -9.004 -9.065 1.00 97.12 194 LEU A CA 1
ATOM 1513 C C . LEU A 1 194 ? 10.617 -9.159 -9.985 1.00 97.12 194 LEU A C 1
ATOM 1515 O O . LEU A 1 194 ? 9.942 -8.199 -10.329 1.00 97.12 194 LEU A O 1
ATOM 1519 N N . ASN A 1 195 ? 10.312 -10.412 -10.315 1.00 95.62 195 ASN A N 1
ATOM 1520 C CA . ASN A 1 195 ? 9.056 -10.813 -10.933 1.00 95.62 195 ASN A CA 1
ATOM 1521 C C . ASN A 1 195 ? 8.354 -11.799 -10.001 1.00 95.62 195 ASN A C 1
ATOM 1523 O O . ASN A 1 195 ? 8.973 -12.768 -9.549 1.00 95.62 195 ASN A O 1
ATOM 1527 N N . ALA A 1 196 ? 7.081 -11.549 -9.712 1.00 94.00 196 ALA A N 1
ATOM 1528 C CA . ALA A 1 196 ? 6.281 -12.378 -8.824 1.00 94.00 196 ALA A CA 1
ATOM 1529 C C . ALA A 1 196 ? 4.791 -12.319 -9.184 1.00 94.00 196 ALA A C 1
ATOM 1531 O O . ALA A 1 196 ? 4.339 -11.535 -10.022 1.00 94.00 196 ALA A O 1
ATOM 1532 N N . GLN A 1 197 ? 4.016 -13.174 -8.528 1.00 93.62 197 GLN A N 1
ATOM 1533 C CA . GLN A 1 197 ? 2.564 -13.077 -8.495 1.00 93.62 197 GLN A CA 1
ATOM 1534 C C . GLN A 1 197 ? 2.098 -12.435 -7.186 1.00 93.62 197 GLN A C 1
ATOM 1536 O O . GLN A 1 197 ? 2.636 -12.735 -6.123 1.00 93.62 197 GLN A O 1
ATOM 1541 N N . MET A 1 198 ? 1.074 -11.595 -7.259 1.00 93.44 198 MET A N 1
ATOM 1542 C CA . MET A 1 198 ? 0.369 -11.056 -6.101 1.00 93.44 198 MET A CA 1
ATOM 1543 C C . MET A 1 198 ? -0.400 -12.179 -5.398 1.00 93.44 198 MET A C 1
ATOM 1545 O O . MET A 1 198 ? -1.042 -13.009 -6.050 1.00 93.44 198 MET A O 1
ATOM 1549 N N . ARG A 1 199 ? -0.321 -12.225 -4.069 1.00 91.19 199 ARG A N 1
ATOM 1550 C CA . ARG A 1 199 ? -0.877 -13.308 -3.237 1.00 91.19 199 ARG A CA 1
ATOM 1551 C C . ARG A 1 199 ? -1.922 -12.824 -2.236 1.00 91.19 199 ARG A C 1
ATOM 1553 O O . ARG A 1 199 ? -2.653 -13.654 -1.711 1.00 91.19 199 ARG A O 1
ATOM 1560 N N . PHE A 1 200 ? -1.997 -11.517 -1.998 1.00 87.69 200 PHE A N 1
ATOM 1561 C CA . PHE A 1 200 ? -2.826 -10.921 -0.952 1.00 87.69 200 PHE A CA 1
ATOM 1562 C C . PHE A 1 200 ? -3.855 -9.942 -1.520 1.00 87.69 200 PHE A C 1
ATOM 1564 O O . PHE A 1 200 ? -3.667 -9.387 -2.607 1.00 87.69 200 PHE A O 1
ATOM 1571 N N . GLY A 1 201 ? -4.926 -9.729 -0.754 1.00 85.88 201 GLY A N 1
ATOM 1572 C CA . GLY A 1 201 ? -5.992 -8.781 -1.069 1.00 85.88 201 GLY A CA 1
ATOM 1573 C C . GLY A 1 201 ? -6.721 -9.041 -2.387 1.00 85.88 201 GLY A C 1
ATOM 1574 O O . GLY A 1 201 ? -6.721 -10.143 -2.939 1.00 85.88 201 GLY A O 1
ATOM 1575 N N . GLN A 1 202 ? -7.319 -7.976 -2.910 1.00 85.62 202 GLN A N 1
ATOM 1576 C CA . GLN A 1 202 ? -8.006 -7.929 -4.203 1.00 85.62 202 GLN A CA 1
ATOM 1577 C C . GLN A 1 202 ? -7.052 -8.112 -5.391 1.00 85.62 202 GLN A C 1
ATOM 1579 O O . GLN A 1 202 ? -7.483 -8.410 -6.502 1.00 85.62 202 GLN A O 1
ATOM 1584 N N . ALA A 1 203 ? -5.748 -7.950 -5.166 1.00 86.38 203 ALA A N 1
ATOM 1585 C CA . ALA A 1 203 ? -4.734 -8.121 -6.192 1.00 86.38 203 ALA A CA 1
ATOM 1586 C C . ALA A 1 203 ? -4.369 -9.589 -6.459 1.00 86.38 203 ALA A C 1
ATOM 1588 O O . ALA A 1 203 ? -3.648 -9.852 -7.425 1.00 86.38 203 ALA A O 1
ATOM 1589 N N . ALA A 1 204 ? -4.811 -10.541 -5.628 1.00 89.19 204 ALA A N 1
ATOM 1590 C CA . ALA A 1 204 ? -4.414 -11.944 -5.717 1.00 89.19 204 ALA A CA 1
ATOM 1591 C C . ALA A 1 204 ? -4.550 -12.511 -7.145 1.00 89.19 204 ALA A C 1
ATOM 1593 O O . ALA A 1 204 ? -5.571 -12.369 -7.813 1.00 89.19 204 ALA A O 1
ATOM 1594 N N . GLY A 1 205 ? -3.486 -13.150 -7.633 1.00 91.19 205 GLY A N 1
ATOM 1595 C CA . GLY A 1 205 ? -3.415 -13.694 -8.991 1.00 91.19 205 GLY A CA 1
ATOM 1596 C C . GLY A 1 205 ? -2.815 -12.743 -10.034 1.00 91.19 205 GLY A C 1
ATOM 1597 O O . GLY A 1 205 ? -2.305 -13.220 -11.052 1.00 91.19 205 GLY A O 1
ATOM 1598 N N . SER A 1 206 ? -2.794 -11.435 -9.765 1.00 94.06 206 SER A N 1
ATOM 1599 C CA . SER A 1 206 ? -2.158 -10.419 -10.617 1.00 94.06 206 SER A CA 1
ATOM 1600 C C . SER A 1 206 ? -0.642 -10.606 -10.682 1.00 94.06 206 SER A C 1
ATOM 1602 O O . SER A 1 206 ? -0.033 -11.189 -9.785 1.00 94.06 206 SER A O 1
ATOM 1604 N N . ARG A 1 207 ? -0.002 -10.116 -11.745 1.00 95.62 207 ARG A N 1
ATOM 1605 C CA . ARG A 1 207 ? 1.463 -10.183 -11.894 1.00 95.62 207 ARG A CA 1
ATOM 1606 C C . ARG A 1 207 ? 2.091 -8.883 -11.424 1.00 95.62 207 ARG A C 1
ATOM 1608 O O . ARG A 1 207 ? 1.553 -7.823 -11.721 1.00 95.62 207 ARG A O 1
ATOM 1615 N N . ILE A 1 208 ? 3.234 -8.970 -10.757 1.00 96.56 208 ILE A N 1
ATOM 1616 C CA . ILE A 1 208 ? 4.012 -7.815 -10.316 1.00 96.56 208 ILE A CA 1
ATOM 1617 C C . ILE A 1 208 ? 5.454 -7.938 -10.805 1.00 96.56 208 ILE A C 1
ATOM 1619 O O . ILE A 1 208 ? 6.107 -8.966 -10.617 1.00 96.56 208 ILE A O 1
ATOM 1623 N N . ASN A 1 209 ? 5.937 -6.878 -11.442 1.00 97.56 209 ASN A N 1
ATOM 1624 C CA . ASN A 1 209 ? 7.340 -6.673 -11.771 1.00 97.56 209 ASN A CA 1
ATOM 1625 C C . ASN A 1 209 ? 7.831 -5.445 -11.009 1.00 97.56 209 ASN A C 1
ATOM 1627 O O . ASN A 1 209 ? 7.193 -4.398 -11.085 1.00 97.56 209 ASN A O 1
ATOM 1631 N N . ALA A 1 210 ? 8.948 -5.567 -10.305 1.00 97.56 210 ALA A N 1
ATOM 1632 C CA . ALA A 1 210 ? 9.549 -4.492 -9.537 1.00 97.56 210 ALA A CA 1
ATOM 1633 C C . ALA A 1 210 ? 11.046 -4.387 -9.833 1.00 97.56 210 ALA A C 1
ATOM 1635 O O . ALA A 1 210 ? 11.749 -5.395 -9.944 1.00 97.56 210 ALA A O 1
ATOM 1636 N N . VAL A 1 211 ? 11.514 -3.151 -9.943 1.00 97.38 211 VAL A N 1
ATOM 1637 C CA . VAL A 1 211 ? 12.908 -2.771 -10.143 1.00 97.38 211 VAL A CA 1
ATOM 1638 C C . VAL A 1 211 ? 13.266 -1.775 -9.048 1.00 97.38 211 VAL A C 1
ATOM 1640 O O . VAL A 1 211 ? 12.508 -0.839 -8.812 1.00 97.38 211 VAL A O 1
ATOM 1643 N N . LEU A 1 212 ? 14.386 -1.992 -8.368 1.00 96.38 212 LEU A N 1
ATOM 1644 C CA . LEU A 1 212 ? 14.906 -1.133 -7.306 1.00 96.38 212 LEU A CA 1
ATOM 1645 C C . LEU A 1 212 ? 16.236 -0.509 -7.741 1.00 96.38 212 LEU A C 1
ATOM 1647 O O . LEU A 1 212 ? 16.988 -1.100 -8.519 1.00 96.38 212 LEU A O 1
ATOM 1651 N N . ASN A 1 213 ? 16.570 0.654 -7.193 1.00 93.56 213 ASN A N 1
ATOM 1652 C CA . ASN A 1 213 ? 17.906 1.225 -7.276 1.00 93.56 213 ASN A CA 1
ATOM 1653 C C . ASN A 1 213 ? 18.955 0.201 -6.777 1.00 93.56 213 ASN A C 1
ATOM 1655 O O . ASN A 1 213 ? 18.727 -0.465 -5.757 1.00 93.56 213 ASN A O 1
ATOM 1659 N N . PRO A 1 214 ? 20.077 0.005 -7.498 1.00 92.81 214 PRO A N 1
ATOM 1660 C CA . PRO A 1 214 ? 20.622 0.833 -8.588 1.00 92.81 214 PRO A CA 1
ATOM 1661 C C . PRO A 1 214 ? 20.164 0.470 -10.013 1.00 92.81 214 PRO A C 1
ATOM 1663 O O . PRO A 1 214 ? 20.684 1.024 -10.975 1.00 92.81 214 PRO A O 1
ATOM 1666 N N . ALA A 1 215 ? 19.233 -0.470 -10.195 1.00 93.06 215 ALA A N 1
ATOM 1667 C CA . ALA A 1 215 ? 18.784 -0.881 -11.532 1.00 93.06 215 ALA A CA 1
ATOM 1668 C C . ALA A 1 215 ? 17.739 0.067 -12.155 1.00 93.06 215 ALA A C 1
ATOM 1670 O O . ALA A 1 215 ? 17.452 -0.035 -13.348 1.00 93.06 215 ALA A O 1
ATOM 1671 N N . CYS A 1 216 ? 17.178 0.983 -11.365 1.00 92.56 216 CYS A N 1
ATOM 1672 C CA . CYS 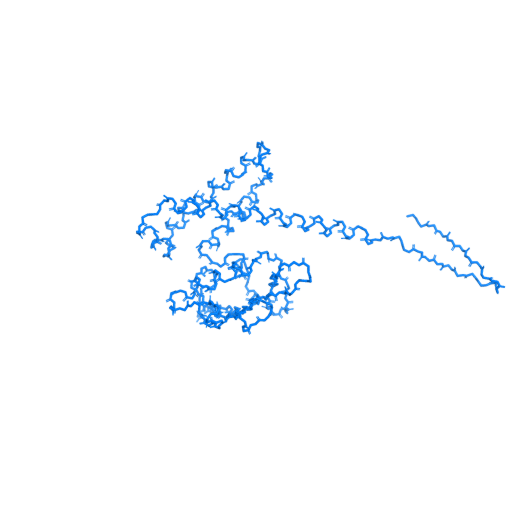A 1 216 ? 16.360 2.092 -11.839 1.00 92.56 216 CYS A CA 1
ATOM 1673 C C . CYS A 1 216 ? 16.676 3.378 -11.074 1.00 92.56 216 CYS A C 1
ATOM 1675 O O . CYS A 1 216 ? 17.071 3.337 -9.906 1.00 92.56 216 CYS A O 1
ATOM 1677 N N . ASP A 1 217 ? 16.386 4.504 -11.720 1.00 89.75 217 ASP A N 1
ATOM 1678 C CA . ASP A 1 217 ? 16.390 5.828 -11.111 1.00 89.75 217 ASP A CA 1
ATOM 1679 C C . ASP A 1 217 ? 14.953 6.360 -10.990 1.00 89.75 217 ASP A C 1
ATOM 1681 O O . ASP A 1 217 ? 14.130 6.104 -11.875 1.00 89.75 217 ASP A O 1
ATOM 1685 N N . PRO A 1 218 ? 14.632 7.140 -9.943 1.00 90.44 218 PRO A N 1
ATOM 1686 C CA . PRO A 1 218 ? 15.495 7.482 -8.812 1.00 90.44 218 PRO A CA 1
ATOM 1687 C C . PRO A 1 218 ? 15.546 6.406 -7.715 1.00 90.44 218 PRO A C 1
ATOM 1689 O O . PRO A 1 218 ? 16.582 6.279 -7.074 1.00 90.44 218 PRO A O 1
ATOM 1692 N N . GLU A 1 219 ? 14.486 5.617 -7.493 1.00 93.19 219 GLU A N 1
ATOM 1693 C CA . GLU A 1 219 ? 14.473 4.664 -6.369 1.00 93.19 219 GLU A CA 1
ATOM 1694 C C . GLU A 1 219 ? 13.778 3.335 -6.667 1.00 93.19 219 GLU A C 1
ATOM 1696 O O . GLU A 1 219 ? 14.426 2.292 -6.610 1.00 93.19 219 GLU A O 1
ATOM 1701 N N . ILE A 1 220 ? 12.488 3.338 -7.010 1.00 95.56 220 ILE A N 1
ATOM 1702 C CA . ILE A 1 220 ? 11.742 2.114 -7.314 1.00 95.56 220 ILE A CA 1
ATOM 1703 C C . ILE A 1 220 ? 10.801 2.317 -8.507 1.00 95.56 220 ILE A C 1
ATOM 1705 O O . ILE A 1 220 ? 10.199 3.376 -8.691 1.00 95.56 220 ILE A O 1
ATOM 1709 N N . SER A 1 221 ? 10.658 1.283 -9.331 1.00 97.00 221 SER A N 1
ATOM 1710 C CA . SE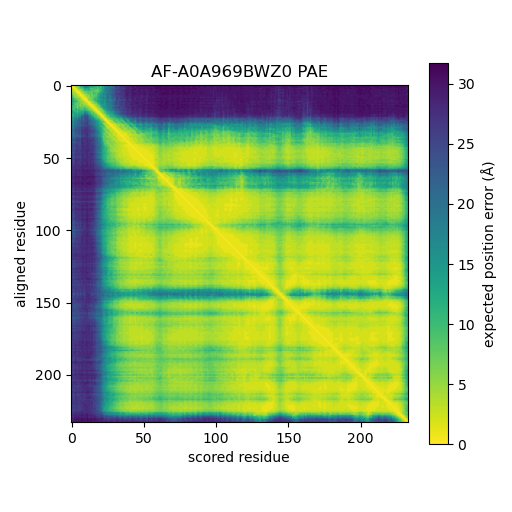R A 1 221 ? 9.663 1.211 -10.400 1.00 97.00 221 SER A CA 1
ATOM 1711 C C . SER A 1 221 ? 8.943 -0.127 -10.336 1.00 97.00 221 SER A C 1
ATOM 1713 O O . SER A 1 221 ? 9.568 -1.187 -10.317 1.00 97.00 221 SER A O 1
ATOM 1715 N N . VAL A 1 222 ? 7.615 -0.091 -10.290 1.00 97.88 222 VAL A N 1
ATOM 1716 C CA . VAL A 1 222 ? 6.757 -1.270 -10.194 1.00 97.88 222 VAL A CA 1
ATOM 1717 C C . VAL A 1 222 ? 5.676 -1.210 -11.259 1.00 97.88 222 VAL A C 1
ATOM 1719 O O . VAL A 1 222 ? 5.054 -0.182 -11.510 1.00 97.88 222 VAL A O 1
ATOM 1722 N N . THR A 1 223 ? 5.435 -2.351 -11.886 1.00 98.06 223 THR A N 1
ATOM 1723 C CA . THR A 1 223 ? 4.333 -2.580 -12.814 1.00 98.06 223 THR A CA 1
ATOM 1724 C C . THR A 1 223 ? 3.514 -3.752 -12.304 1.00 98.06 223 THR A C 1
ATOM 1726 O O . THR A 1 223 ? 4.036 -4.858 -12.149 1.00 98.06 223 THR A O 1
ATOM 1729 N N . ILE A 1 224 ? 2.228 -3.520 -12.068 1.00 97.69 224 ILE A N 1
ATOM 1730 C CA . ILE A 1 224 ? 1.264 -4.546 -11.684 1.00 97.69 224 ILE A CA 1
ATOM 1731 C C . ILE A 1 224 ? 0.275 -4.708 -12.828 1.00 97.69 224 ILE A C 1
ATOM 1733 O O . ILE A 1 224 ? -0.374 -3.747 -13.228 1.00 97.69 224 ILE A O 1
ATOM 1737 N N . ARG A 1 225 ? 0.150 -5.933 -13.335 1.00 96.38 225 ARG A N 1
ATOM 1738 C CA . ARG A 1 225 ? -0.827 -6.289 -14.368 1.00 96.38 225 ARG A CA 1
ATOM 1739 C C . ARG A 1 225 ? -1.952 -7.073 -13.734 1.00 96.38 225 ARG A C 1
ATOM 1741 O O . ARG A 1 225 ? -1.715 -8.180 -13.230 1.00 96.38 225 ARG A O 1
ATOM 1748 N N . ILE A 1 226 ? -3.148 -6.496 -13.731 1.00 94.56 226 ILE A N 1
ATOM 1749 C CA . ILE A 1 226 ? -4.274 -7.042 -12.983 1.00 94.56 226 ILE A CA 1
ATOM 1750 C C . ILE A 1 226 ? -4.805 -8.283 -13.694 1.00 94.56 226 ILE A C 1
ATOM 1752 O O . ILE A 1 226 ? -5.080 -8.279 -14.894 1.00 94.56 226 ILE A O 1
ATOM 1756 N N . HIS A 1 227 ? -4.962 -9.371 -12.941 1.00 89.69 227 HIS A N 1
ATOM 1757 C CA . HIS A 1 227 ? -5.672 -10.540 -13.436 1.00 89.69 227 HIS A CA 1
ATOM 1758 C C . HIS A 1 227 ? -7.155 -10.419 -13.093 1.00 89.69 227 HIS A C 1
ATOM 1760 O O . HIS A 1 227 ? -7.530 -10.407 -11.924 1.00 89.69 227 HIS A O 1
ATOM 1766 N N . ARG A 1 228 ? -8.008 -10.363 -14.117 1.00 84.00 228 ARG A N 1
ATOM 1767 C CA . ARG A 1 228 ? -9.456 -10.483 -13.953 1.00 84.00 228 ARG A CA 1
ATOM 1768 C C . ARG A 1 228 ? -9.862 -11.902 -14.345 1.00 84.00 228 ARG A C 1
ATOM 1770 O O . ARG A 1 228 ? -9.808 -12.220 -15.535 1.00 84.00 228 ARG A O 1
ATOM 1777 N N . PRO A 1 229 ? -10.237 -12.770 -13.391 1.00 70.56 229 PRO A N 1
ATOM 1778 C CA . PRO A 1 229 ? -10.811 -14.054 -13.746 1.00 70.56 229 PRO A CA 1
ATOM 1779 C C . PRO A 1 229 ? -12.137 -13.789 -14.462 1.00 70.56 229 PRO A C 1
ATOM 1781 O O . PRO A 1 229 ? -13.100 -13.305 -13.871 1.00 70.56 229 PRO A O 1
ATOM 1784 N N . VAL A 1 230 ? -12.177 -14.063 -15.764 1.00 67.44 230 VAL A N 1
ATOM 1785 C CA . VAL A 1 230 ? -13.433 -14.083 -16.511 1.00 67.44 230 VAL A CA 1
ATOM 1786 C C . VAL A 1 230 ? -14.181 -15.312 -16.015 1.00 67.44 230 VAL A C 1
ATOM 1788 O O . VAL A 1 230 ? -13.689 -16.428 -16.183 1.00 67.44 230 VAL A O 1
ATOM 1791 N N . ALA A 1 231 ? -15.328 -15.121 -15.358 1.00 54.38 231 ALA A N 1
ATOM 1792 C CA . ALA A 1 231 ? -16.196 -16.240 -15.015 1.00 54.38 231 ALA A CA 1
ATOM 1793 C C . ALA A 1 231 ? -16.458 -17.044 -16.296 1.00 54.38 231 ALA A C 1
ATOM 1795 O O . ALA A 1 231 ? -16.877 -16.469 -17.306 1.00 54.38 231 ALA A O 1
ATOM 1796 N N . ALA A 1 232 ? -16.139 -18.341 -16.275 1.00 49.69 232 ALA A N 1
ATOM 1797 C CA . ALA A 1 232 ? -16.461 -19.228 -17.381 1.00 49.69 232 ALA A CA 1
ATOM 1798 C C . ALA A 1 232 ? -17.974 -19.124 -17.626 1.00 49.69 232 ALA A C 1
ATOM 1800 O O . ALA A 1 232 ? -18.761 -19.345 -16.705 1.00 49.69 232 ALA A O 1
ATOM 1801 N N . ARG A 1 233 ? -18.340 -18.669 -18.827 1.00 38.78 233 ARG A N 1
ATOM 1802 C CA . ARG A 1 233 ? -19.727 -18.647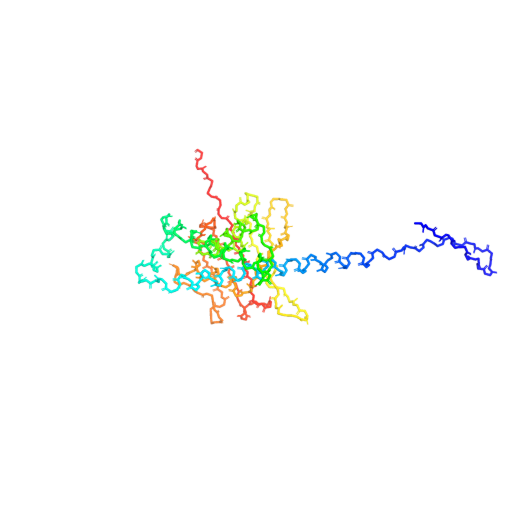 -19.293 1.00 38.78 233 ARG A CA 1
ATOM 1803 C C . ARG A 1 233 ? -20.244 -20.062 -19.490 1.00 38.78 233 ARG A C 1
ATOM 1805 O O . ARG A 1 233 ? -19.432 -20.912 -19.919 1.00 38.78 233 ARG A O 1
#

Radius of gyration: 24.06 Å; Cα contacts (8 Å, |Δi|>4): 314; chains: 1; bounding box: 41×80×57 Å

Solvent-accessible surface area (backbone atoms only — not comparable to full-atom values): 13166 Å² total; per-residue (Å²): 137,89,80,90,56,82,54,66,50,100,85,75,54,72,56,82,63,83,79,80,75,81,60,60,62,62,54,50,53,54,50,51,52,51,50,53,50,50,50,53,54,46,5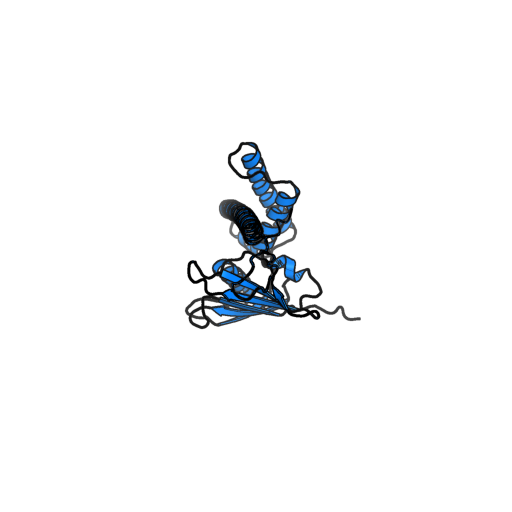4,50,46,52,51,52,38,53,54,45,51,52,57,51,66,77,68,59,52,78,68,49,52,52,42,56,76,68,55,41,74,68,47,48,53,52,50,47,55,50,36,48,51,52,45,52,52,48,34,53,32,13,76,72,70,74,48,68,77,56,52,72,70,55,42,54,50,44,37,51,46,43,46,25,50,75,56,33,55,22,84,55,39,68,58,55,70,43,86,60,53,45,33,42,37,39,33,34,40,82,43,100,85,55,76,65,41,51,46,36,32,36,33,33,94,94,40,79,43,82,51,96,57,85,57,51,66,66,55,53,50,51,50,52,29,62,34,21,46,89,74,79,41,65,70,42,72,93,39,26,69,40,77,42,51,33,68,39,47,78,47,38,71,10,40,37,39,39,32,24,34,87,79,35,80,69,42,39,39,35,43,34,43,59,58,76,85,72,76,85,125

Mean predicted aligned error: 9.97 Å